Protein AF-A0A1H1YLF8-F1 (afdb_monomer_lite)

Radius of gyration: 41.78 Å; chains: 1; bounding box: 99×47×146 Å

Foldseek 3Di:
DDDDPVVVVVVVVVVCVPVVVVVVVVVVVVVVVVVVVVVVVVVVVVVVVVVVVVVVVVVVVVVVVVVVLLVLLLVLLVLQLLLLVLLVCCVVVVPDPPRPDDDPSSDSVVSLVVNCVSLVPDPFAQSVLLNLLSVLCSVCLVPLQDDLVPPPPPPVPDPCSVVVSVVVSVVLSVLSSVVNSVLSVVCSRPVPVSNVVSNVLSCCCVPPVNVSSPSVVSDDVVRVVCVVPVSPDPVPPPPPPPPPPPDDDDD

Sequence (251 aa):
MRDIDWSEMGSYDWLAQVWIPVALGIVTAILAGVAVWTSHRASVLARKIESMRDADEKRRYAEQRSERLLTMSREEARAMLRWARLTFEIRGWMHDPRAPALPVERDPRVARIDAMTTLDQSLVPGARSLLRLTELELEHRHERMPKSEEFPDKRLTSGLGGTWKSNMRNEAFRWREHRTMERIRTWGLDPERSTPLIDDELALALNTPNVFWDYRHAFPDQVLAEWVEDAPKASSRGITVGVVVNEGPDD

Secondary structure (DSSP, 8-state):
-PPP-HHHHHHHHHHHHHHHHHHHHHHHHHHHHHHHHHHHHHHHHHHHHHHHHHHHHHHHHHHHHHHHHHHHHHHHHHHHHHHHHHHHHHHHHHT-TTPPPPPGGG-HHHHHHHHHHHHHT--STTHHHHHHHHHHHHHSTTTTPPPTTTS----TTSTTHHHHHHHHHHHHHHHHHHHHHHHHHHHHH-HHHHHHHHHHHHHHHHH-HHHHT-GGGGS-HHHHHHHHHSTTTTTSS--------------

Organism: NCBI:txid412690

Structure (mmCIF, N/CA/C/O backbone):
data_AF-A0A1H1YLF8-F1
#
_entry.id   AF-A0A1H1YLF8-F1
#
loop_
_atom_site.group_PDB
_atom_site.id
_atom_site.type_symbol
_atom_site.label_atom_id
_atom_site.label_alt_id
_atom_site.label_comp_id
_atom_site.label_asym_id
_atom_site.label_entity_id
_atom_site.label_seq_id
_atom_site.pdbx_PDB_ins_code
_atom_site.Cartn_x
_atom_site.Cartn_y
_atom_site.Cartn_z
_atom_site.occupancy
_atom_site.B_iso_or_equiv
_atom_site.auth_seq_id
_atom_site.auth_comp_id
_atom_site.auth_asym_id
_atom_site.auth_atom_id
_atom_site.pdbx_PDB_model_num
ATOM 1 N N . MET A 1 1 ? 75.163 -11.585 -79.157 1.00 43.50 1 MET A N 1
ATOM 2 C CA . MET A 1 1 ? 73.913 -10.854 -79.439 1.00 43.50 1 MET A CA 1
ATOM 3 C C . MET A 1 1 ? 72.782 -11.847 -79.283 1.00 43.50 1 MET A C 1
ATOM 5 O O . MET A 1 1 ? 72.803 -12.856 -79.970 1.00 43.50 1 MET A O 1
ATOM 9 N N . ARG A 1 2 ? 71.915 -11.654 -78.284 1.00 50.81 2 ARG A N 1
ATOM 10 C CA . ARG A 1 2 ? 70.665 -12.408 -78.148 1.00 50.81 2 ARG A CA 1
ATOM 11 C C . ARG A 1 2 ? 69.586 -11.519 -78.742 1.00 50.81 2 ARG A C 1
ATOM 13 O O . ARG A 1 2 ? 69.405 -10.411 -78.241 1.00 50.81 2 ARG A O 1
ATOM 20 N N . ASP A 1 3 ? 68.956 -11.983 -79.810 1.00 51.78 3 ASP A N 1
ATOM 21 C CA . ASP A 1 3 ? 67.794 -11.323 -80.385 1.00 51.78 3 ASP A CA 1
ATOM 22 C C . ASP A 1 3 ? 66.666 -11.396 -79.358 1.00 51.78 3 ASP A C 1
ATOM 24 O O . ASP A 1 3 ? 66.266 -12.473 -78.917 1.00 51.78 3 ASP A O 1
ATOM 28 N N . ILE A 1 4 ? 66.249 -10.226 -78.886 1.00 59.81 4 ILE A N 1
ATOM 29 C CA . ILE A 1 4 ? 65.079 -10.081 -78.029 1.00 59.81 4 ILE A CA 1
ATOM 30 C C . ILE A 1 4 ? 63.881 -10.260 -78.952 1.00 59.81 4 ILE A C 1
ATOM 32 O O . ILE A 1 4 ? 63.713 -9.496 -79.904 1.00 59.81 4 ILE A O 1
ATOM 36 N N . ASP A 1 5 ? 63.093 -11.299 -78.700 1.00 58.97 5 ASP A N 1
ATOM 37 C CA . ASP A 1 5 ? 61.903 -11.609 -79.477 1.00 58.97 5 ASP A CA 1
ATOM 38 C C . ASP A 1 5 ? 60.790 -10.612 -79.119 1.00 58.97 5 ASP A C 1
ATOM 40 O O . ASP A 1 5 ? 60.033 -10.770 -78.160 1.00 58.97 5 ASP A O 1
ATOM 44 N N . TRP A 1 6 ? 60.733 -9.510 -79.868 1.00 59.28 6 TRP A N 1
ATOM 45 C CA . TRP A 1 6 ? 59.756 -8.431 -79.688 1.00 59.28 6 TRP A CA 1
ATOM 46 C C . TRP A 1 6 ? 58.304 -8.886 -79.916 1.00 59.28 6 TRP A C 1
ATOM 48 O O . TRP A 1 6 ? 57.374 -8.158 -79.562 1.00 59.28 6 TRP A O 1
ATOM 58 N N . SER A 1 7 ? 58.094 -10.089 -80.467 1.00 58.31 7 SER A N 1
ATOM 59 C CA . SER A 1 7 ? 56.766 -10.684 -80.633 1.00 58.31 7 SER A CA 1
ATOM 60 C C . SER A 1 7 ? 56.158 -11.162 -79.305 1.00 58.31 7 SER A C 1
ATOM 62 O O . SER A 1 7 ? 54.938 -11.093 -79.136 1.00 58.31 7 SER A O 1
ATOM 64 N N . GLU A 1 8 ? 56.981 -11.523 -78.312 1.00 54.53 8 GLU A N 1
ATOM 65 C CA . GLU A 1 8 ? 56.497 -11.869 -76.971 1.00 54.53 8 GLU A CA 1
ATOM 66 C C . GLU A 1 8 ? 56.084 -10.617 -76.178 1.00 54.53 8 GLU A C 1
ATOM 68 O O . GLU A 1 8 ? 55.063 -10.645 -75.488 1.00 54.53 8 GLU A O 1
ATOM 73 N N . MET A 1 9 ? 56.779 -9.481 -76.339 1.00 55.28 9 MET A N 1
ATOM 74 C CA . MET A 1 9 ? 56.476 -8.240 -75.601 1.00 55.28 9 MET A CA 1
ATOM 75 C C . MET A 1 9 ? 55.085 -7.664 -75.909 1.00 55.28 9 MET A C 1
ATOM 77 O O . MET A 1 9 ? 54.398 -7.222 -74.990 1.00 55.28 9 MET A O 1
ATOM 81 N N . GLY A 1 10 ? 54.617 -7.731 -77.160 1.00 57.03 10 GLY A N 1
ATOM 82 C CA . GLY A 1 10 ? 53.274 -7.253 -77.524 1.00 57.03 10 GLY A CA 1
ATOM 83 C C . GLY A 1 10 ? 52.135 -8.124 -76.975 1.00 57.03 10 GLY A C 1
ATOM 84 O O . GLY A 1 10 ? 51.034 -7.631 -76.730 1.00 57.03 10 GLY A O 1
ATOM 85 N N . SER A 1 11 ? 52.398 -9.415 -76.736 1.00 60.06 11 SER A N 1
ATOM 86 C CA . SER A 1 11 ? 51.406 -10.368 -76.219 1.00 60.06 11 SER A CA 1
ATOM 87 C C . SER A 1 11 ? 51.189 -10.269 -74.700 1.00 60.06 11 SER A C 1
ATOM 89 O O . SER A 1 11 ? 50.109 -10.596 -74.212 1.00 60.06 11 SER A O 1
ATOM 91 N N . TYR A 1 12 ? 52.174 -9.768 -73.949 1.00 59.84 12 TYR A N 1
ATOM 92 C CA . TYR A 1 12 ? 52.022 -9.490 -72.517 1.00 59.84 12 TYR A CA 1
ATOM 93 C C . TYR A 1 12 ? 51.393 -8.121 -72.249 1.00 59.84 12 TYR A C 1
ATOM 95 O O . TYR A 1 12 ? 50.648 -7.978 -71.279 1.00 59.84 12 TYR A O 1
ATOM 103 N N . ASP A 1 13 ? 51.641 -7.136 -73.115 1.00 68.81 13 ASP A N 1
ATOM 104 C CA . ASP A 1 13 ? 51.182 -5.761 -72.903 1.00 68.81 13 ASP A CA 1
ATOM 105 C C . ASP A 1 13 ? 49.653 -5.637 -73.037 1.00 68.81 13 ASP A C 1
ATOM 107 O O . ASP A 1 13 ? 48.998 -5.067 -72.166 1.00 68.81 13 ASP A O 1
ATOM 111 N N . TRP A 1 14 ? 49.035 -6.288 -74.036 1.00 74.88 14 TRP A N 1
ATOM 112 C CA . TRP A 1 14 ? 47.564 -6.301 -74.158 1.00 74.88 14 TRP A CA 1
ATOM 113 C C . TRP A 1 14 ? 46.895 -7.054 -73.000 1.00 74.88 14 TRP A C 1
ATOM 115 O O . TRP A 1 14 ? 45.829 -6.664 -72.519 1.00 74.88 14 TRP A O 1
ATOM 125 N N . LEU A 1 15 ? 47.531 -8.133 -72.538 1.00 71.62 15 LEU A N 1
ATOM 126 C CA . LEU A 1 15 ? 47.008 -8.978 -71.474 1.00 71.62 15 LEU A CA 1
ATOM 127 C C . LEU A 1 15 ? 47.061 -8.210 -70.145 1.00 71.62 15 LEU A C 1
ATOM 129 O O . LEU A 1 15 ? 46.064 -8.159 -69.432 1.00 71.62 15 LEU A O 1
ATOM 133 N N . ALA A 1 16 ? 48.153 -7.500 -69.860 1.00 74.94 16 ALA A N 1
ATOM 134 C CA . ALA A 1 16 ? 48.235 -6.586 -68.724 1.00 74.94 16 ALA A CA 1
ATOM 135 C C . ALA A 1 16 ? 47.234 -5.418 -68.841 1.00 74.94 16 ALA A C 1
ATOM 137 O O . ALA A 1 16 ? 46.525 -5.117 -67.880 1.00 74.94 16 ALA A O 1
ATOM 138 N N . GLN A 1 17 ? 47.110 -4.802 -70.021 1.00 77.25 17 GLN A N 1
ATOM 139 C CA . GLN A 1 17 ? 46.243 -3.643 -70.249 1.00 77.25 17 GLN A CA 1
ATOM 140 C C . GLN A 1 17 ? 44.748 -3.957 -70.078 1.00 77.25 17 GLN 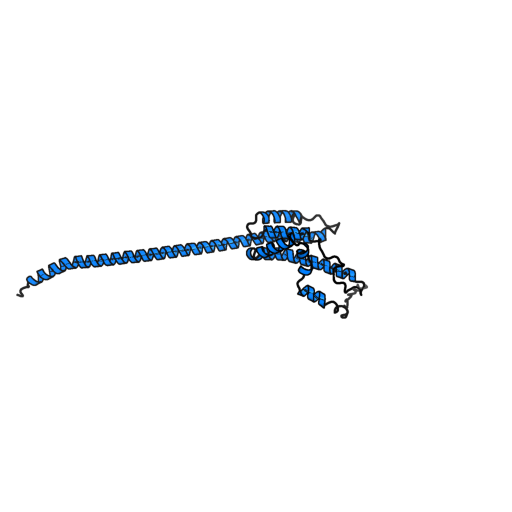A C 1
ATOM 142 O O . GLN A 1 17 ? 43.991 -3.092 -69.643 1.00 77.25 17 GLN A O 1
ATOM 147 N N . VAL A 1 18 ? 44.318 -5.188 -70.371 1.00 81.00 18 VAL A N 1
ATOM 148 C CA . VAL A 1 18 ? 42.921 -5.624 -70.202 1.00 81.00 18 VAL A CA 1
ATOM 149 C C . VAL A 1 18 ? 42.674 -6.237 -68.822 1.00 81.00 18 VAL A C 1
ATOM 151 O O . VAL A 1 18 ? 41.663 -5.933 -68.188 1.00 81.00 18 VAL A O 1
ATOM 154 N N . TRP A 1 19 ? 43.585 -7.074 -68.317 1.00 82.62 19 TRP A N 1
ATOM 155 C CA . TRP A 1 19 ? 43.358 -7.785 -67.056 1.00 82.62 19 TRP A CA 1
ATOM 156 C C . TRP A 1 19 ? 43.564 -6.917 -65.818 1.00 82.62 19 TRP A C 1
ATOM 158 O O . TRP A 1 19 ? 42.853 -7.127 -64.836 1.00 82.62 19 TRP A O 1
ATOM 168 N N . ILE A 1 20 ? 44.469 -5.930 -65.841 1.00 83.12 20 ILE A N 1
ATOM 169 C CA . ILE A 1 20 ? 44.689 -5.046 -64.683 1.00 83.12 20 ILE A CA 1
ATOM 170 C C . ILE A 1 20 ? 43.414 -4.250 -64.341 1.00 83.12 20 ILE A C 1
ATOM 172 O O . ILE A 1 20 ? 42.991 -4.316 -63.185 1.00 83.12 20 ILE A O 1
ATOM 176 N N . PRO A 1 21 ? 42.728 -3.566 -65.285 1.00 87.06 21 PRO A N 1
ATOM 177 C CA . PRO A 1 21 ? 41.469 -2.875 -64.992 1.00 87.06 21 PRO A CA 1
ATOM 178 C C . PRO A 1 21 ? 40.348 -3.813 -64.537 1.00 87.06 21 PRO A C 1
ATOM 180 O O . PRO A 1 21 ? 39.578 -3.460 -63.645 1.00 87.06 21 PRO A O 1
ATOM 183 N N . VAL A 1 22 ? 40.263 -5.016 -65.116 1.00 85.94 22 VAL A N 1
ATOM 184 C CA . VAL A 1 22 ? 39.255 -6.019 -64.737 1.00 85.94 22 VAL A CA 1
ATOM 185 C C . VAL A 1 22 ? 39.494 -6.516 -63.312 1.00 85.94 22 VAL A C 1
ATOM 187 O O . VAL A 1 22 ? 38.566 -6.529 -62.504 1.00 85.94 22 VAL A O 1
ATOM 190 N N . ALA A 1 23 ? 40.736 -6.868 -62.972 1.00 85.75 23 ALA A N 1
ATOM 191 C CA . ALA A 1 23 ? 41.110 -7.282 -61.624 1.00 85.75 23 ALA A CA 1
ATOM 192 C C . ALA A 1 23 ? 40.860 -6.159 -60.608 1.00 85.75 23 ALA A C 1
ATOM 194 O O . ALA A 1 23 ? 40.291 -6.411 -59.545 1.00 85.75 23 ALA A O 1
ATOM 195 N N . LEU A 1 24 ? 41.204 -4.914 -60.958 1.00 89.56 24 LEU A N 1
ATOM 196 C CA . LEU A 1 24 ? 40.924 -3.744 -60.128 1.00 89.56 24 LEU A CA 1
ATOM 197 C C . LEU A 1 24 ? 39.413 -3.586 -59.889 1.00 89.56 24 LEU A C 1
ATOM 199 O O . LEU A 1 24 ? 38.988 -3.443 -58.746 1.00 89.56 24 LEU A O 1
ATOM 203 N N . GLY A 1 25 ? 38.599 -3.698 -60.945 1.00 89.44 25 GLY A N 1
ATOM 204 C CA . GLY A 1 25 ? 37.140 -3.612 -60.865 1.00 89.44 25 GLY A CA 1
ATOM 205 C C . GLY A 1 25 ? 36.518 -4.695 -59.980 1.00 89.44 25 GLY A C 1
ATOM 206 O O . GLY A 1 25 ? 35.639 -4.396 -59.170 1.00 89.44 25 GLY A O 1
ATOM 207 N N . ILE A 1 26 ? 37.010 -5.936 -60.066 1.00 90.62 26 ILE A N 1
ATOM 208 C CA . ILE A 1 26 ? 36.565 -7.043 -59.205 1.00 90.62 26 ILE A CA 1
ATOM 209 C C . ILE A 1 26 ? 36.917 -6.762 -57.740 1.00 90.62 26 ILE A C 1
ATOM 211 O O . ILE A 1 26 ? 36.058 -6.897 -56.869 1.00 90.62 26 ILE A O 1
ATOM 215 N N . VAL A 1 27 ? 38.150 -6.330 -57.454 1.00 91.75 27 VAL A N 1
ATOM 216 C CA . VAL A 1 27 ? 38.576 -6.000 -56.083 1.00 91.75 27 VAL A CA 1
ATOM 217 C C . VAL A 1 27 ? 37.730 -4.864 -55.507 1.00 91.75 27 VAL A C 1
ATOM 219 O O . VAL A 1 27 ? 37.264 -4.964 -54.371 1.00 91.75 27 VAL A O 1
ATOM 222 N N . THR A 1 28 ? 37.461 -3.812 -56.285 1.00 91.62 28 THR A N 1
ATOM 223 C CA . THR A 1 28 ? 36.586 -2.712 -55.858 1.00 91.62 28 THR A CA 1
ATOM 224 C C . THR A 1 28 ? 35.157 -3.190 -55.590 1.00 91.62 28 THR A C 1
ATOM 226 O O . THR A 1 28 ? 34.577 -2.810 -54.573 1.00 91.62 28 THR A O 1
ATOM 229 N N . ALA A 1 29 ? 34.598 -4.058 -56.439 1.00 88.62 29 ALA A N 1
ATOM 230 C CA . ALA A 1 29 ? 33.259 -4.614 -56.241 1.00 88.62 29 ALA A CA 1
ATOM 231 C C . ALA A 1 29 ? 33.169 -5.476 -54.970 1.00 88.62 29 ALA A C 1
ATOM 233 O O . ALA A 1 29 ? 32.206 -5.358 -54.211 1.00 88.62 29 ALA A O 1
ATOM 234 N N . ILE A 1 30 ? 34.192 -6.293 -54.694 1.00 91.50 30 ILE A N 1
ATOM 235 C CA . ILE A 1 30 ? 34.273 -7.093 -53.465 1.00 91.50 30 ILE A CA 1
ATOM 236 C C . ILE A 1 30 ? 34.351 -6.179 -52.238 1.00 91.50 30 ILE A C 1
ATOM 238 O O . ILE A 1 30 ? 33.589 -6.370 -51.291 1.00 91.50 30 ILE A O 1
ATOM 242 N N . LEU A 1 31 ? 35.219 -5.162 -52.254 1.00 89.50 31 LEU A N 1
ATOM 243 C CA . LEU A 1 31 ? 35.344 -4.206 -51.148 1.00 89.50 31 LEU A CA 1
ATOM 244 C C . LEU A 1 31 ? 34.035 -3.446 -50.896 1.00 89.50 31 LEU A C 1
ATOM 246 O O . LEU A 1 31 ? 33.626 -3.307 -49.743 1.00 89.50 31 LEU A O 1
ATOM 250 N N . ALA A 1 32 ? 33.345 -3.017 -51.956 1.00 88.62 32 ALA A N 1
ATOM 251 C CA . ALA A 1 32 ? 32.032 -2.390 -51.847 1.00 88.62 32 ALA A CA 1
ATOM 252 C C . ALA A 1 32 ? 30.995 -3.348 -51.233 1.00 88.62 32 ALA A C 1
ATOM 254 O O . ALA A 1 32 ? 30.261 -2.963 -50.323 1.00 88.62 32 ALA A O 1
ATOM 255 N N . GLY A 1 33 ? 30.975 -4.614 -51.665 1.00 87.38 33 GLY A N 1
ATOM 256 C CA . GLY A 1 33 ? 30.091 -5.641 -51.111 1.00 87.38 33 GLY A CA 1
ATOM 257 C C . GLY A 1 33 ? 30.342 -5.910 -49.624 1.00 87.38 33 GLY A C 1
ATOM 258 O O . GLY A 1 33 ? 29.397 -5.945 -48.832 1.00 87.38 33 GLY A O 1
ATOM 259 N N . VAL A 1 34 ? 31.611 -6.029 -49.219 1.00 90.38 34 VAL A N 1
ATOM 260 C CA . VAL A 1 34 ? 31.996 -6.197 -47.808 1.00 90.38 34 VAL A CA 1
ATOM 261 C C . VAL A 1 34 ? 31.587 -4.975 -46.985 1.00 90.38 34 VAL A C 1
ATOM 263 O O . VAL A 1 34 ? 31.035 -5.147 -45.900 1.00 90.38 34 VAL A O 1
ATOM 266 N N . ALA A 1 35 ? 31.782 -3.756 -47.498 1.00 88.19 35 ALA A N 1
ATOM 267 C CA . ALA A 1 35 ? 31.387 -2.524 -46.814 1.00 88.19 35 ALA A CA 1
ATOM 268 C C . ALA A 1 35 ? 29.866 -2.429 -46.589 1.00 88.19 35 ALA A C 1
ATOM 270 O O . ALA A 1 35 ? 29.417 -2.049 -45.506 1.00 88.19 35 ALA A O 1
ATOM 271 N N . VAL A 1 36 ? 29.055 -2.820 -47.577 1.00 87.69 36 VAL A N 1
ATOM 272 C CA . VAL A 1 36 ? 27.589 -2.868 -47.429 1.00 87.69 36 VAL A CA 1
ATOM 273 C C . VAL A 1 36 ? 27.181 -3.921 -46.397 1.00 87.69 36 VAL A C 1
ATOM 275 O O . VAL A 1 36 ? 26.323 -3.664 -45.550 1.00 87.69 36 VAL A O 1
ATOM 278 N N . TRP A 1 37 ? 27.815 -5.096 -46.418 1.00 89.06 37 TRP A N 1
ATOM 279 C CA . TRP A 1 37 ? 27.504 -6.168 -45.474 1.00 89.06 37 TRP A CA 1
ATOM 280 C C . TRP A 1 37 ? 27.865 -5.806 -44.027 1.00 89.06 37 TRP A C 1
ATOM 282 O O . TRP A 1 37 ? 27.060 -6.028 -43.115 1.00 89.06 37 TRP A O 1
ATOM 292 N N . THR A 1 38 ? 29.036 -5.203 -43.803 1.00 89.56 38 THR A N 1
ATOM 293 C CA . THR A 1 38 ? 29.454 -4.738 -42.472 1.00 89.56 38 THR A CA 1
ATOM 294 C C . THR A 1 38 ? 28.575 -3.592 -41.980 1.00 89.56 38 THR A C 1
ATOM 296 O O . THR A 1 38 ? 28.161 -3.616 -40.821 1.00 89.56 38 THR A O 1
ATOM 299 N N . SER A 1 39 ? 28.198 -2.654 -42.857 1.00 83.38 39 SER A N 1
ATOM 300 C CA . SER A 1 39 ? 27.239 -1.587 -42.544 1.00 83.38 39 SER A CA 1
ATOM 301 C C . SER A 1 39 ? 25.883 -2.155 -42.113 1.00 83.38 39 SER A C 1
ATOM 303 O O . SER A 1 39 ? 25.363 -1.793 -41.056 1.00 83.38 39 SER A O 1
ATOM 305 N N . HIS A 1 40 ? 25.350 -3.137 -42.849 1.00 86.06 40 HIS A N 1
ATOM 306 C CA . HIS A 1 40 ? 24.076 -3.755 -42.496 1.00 86.06 40 HIS A CA 1
ATOM 307 C C . HIS A 1 40 ? 24.144 -4.487 -41.145 1.00 86.06 40 HIS A C 1
ATOM 309 O O . HIS A 1 40 ? 23.242 -4.333 -40.312 1.00 86.06 40 HIS A O 1
ATOM 315 N N . ARG A 1 41 ? 25.218 -5.248 -40.888 1.00 87.00 41 ARG A N 1
ATOM 316 C CA . ARG A 1 41 ? 25.445 -5.910 -39.592 1.00 87.00 41 ARG A CA 1
ATOM 317 C C . ARG A 1 41 ? 25.558 -4.898 -38.452 1.00 87.00 41 ARG A C 1
ATOM 319 O O . ARG A 1 41 ? 24.963 -5.126 -37.399 1.00 87.00 41 ARG A O 1
ATOM 326 N N . ALA A 1 42 ? 26.239 -3.774 -38.673 1.00 83.81 42 ALA A N 1
ATOM 327 C CA . ALA A 1 42 ? 26.335 -2.691 -37.701 1.00 83.81 42 ALA A CA 1
ATOM 328 C C . ALA A 1 42 ? 24.960 -2.067 -37.403 1.00 83.81 42 ALA A C 1
ATOM 330 O O . ALA A 1 42 ? 24.625 -1.880 -36.237 1.00 83.81 42 ALA A O 1
ATOM 331 N N . SER A 1 43 ? 24.115 -1.834 -38.416 1.00 84.62 43 SER A N 1
ATOM 332 C CA . SER A 1 43 ? 22.752 -1.319 -38.207 1.00 84.62 43 SER A CA 1
ATOM 333 C C . SER A 1 43 ? 21.857 -2.286 -37.424 1.00 84.62 43 SER A C 1
ATOM 335 O O . SER A 1 43 ? 21.073 -1.854 -36.580 1.00 84.62 43 SER A O 1
ATOM 337 N N . VAL A 1 44 ? 21.966 -3.598 -37.669 1.00 87.94 44 VAL A N 1
ATOM 338 C CA . VAL A 1 44 ? 21.201 -4.614 -36.918 1.00 87.94 44 VAL A CA 1
ATOM 339 C C . VAL A 1 44 ? 21.649 -4.663 -35.457 1.00 87.94 44 VAL A C 1
ATOM 341 O O . VAL A 1 44 ? 20.809 -4.731 -34.559 1.00 87.94 44 VAL A O 1
ATOM 344 N N . LEU A 1 45 ? 22.959 -4.589 -35.205 1.00 88.38 45 LEU A N 1
ATOM 345 C CA . LEU A 1 45 ? 23.498 -4.521 -33.847 1.00 88.38 45 LEU A CA 1
ATOM 346 C C . LEU A 1 45 ? 23.073 -3.234 -33.133 1.00 88.38 45 LEU A C 1
ATOM 348 O O . LEU A 1 45 ? 22.656 -3.308 -31.981 1.00 88.38 45 LEU A O 1
ATOM 352 N N . ALA A 1 46 ? 23.097 -2.091 -33.822 1.00 87.25 46 ALA A N 1
ATOM 353 C CA . ALA A 1 46 ? 22.654 -0.812 -33.274 1.00 87.25 46 ALA A CA 1
ATOM 354 C C . ALA A 1 46 ? 21.185 -0.864 -32.827 1.00 87.25 46 ALA A C 1
ATOM 356 O O . ALA A 1 46 ? 20.896 -0.565 -31.672 1.00 87.25 46 ALA A O 1
ATOM 357 N N . ARG A 1 47 ? 20.276 -1.362 -33.680 1.00 90.00 47 ARG A N 1
ATOM 358 C CA . ARG A 1 47 ? 18.854 -1.536 -33.319 1.00 90.00 47 ARG A CA 1
ATOM 359 C C . ARG A 1 47 ? 18.659 -2.494 -32.147 1.00 90.00 47 ARG A C 1
ATOM 361 O O . ARG A 1 47 ? 17.792 -2.278 -31.306 1.00 90.00 47 ARG A O 1
ATOM 368 N N . LYS A 1 48 ? 19.456 -3.565 -32.073 1.00 92.44 48 LYS A N 1
ATOM 369 C CA . LYS A 1 48 ? 19.380 -4.510 -30.952 1.00 92.44 48 LYS A CA 1
ATOM 370 C C . LYS A 1 48 ? 19.823 -3.850 -29.645 1.00 92.44 48 LYS A C 1
ATOM 372 O O . LYS A 1 48 ? 19.151 -4.026 -28.634 1.00 92.44 48 LYS A O 1
ATOM 377 N N . ILE A 1 49 ? 20.914 -3.085 -29.663 1.00 90.25 49 ILE A N 1
ATOM 378 C CA . ILE A 1 49 ? 21.396 -2.333 -28.495 1.00 90.25 49 ILE A CA 1
ATOM 379 C C . ILE A 1 49 ? 20.352 -1.308 -28.049 1.00 90.25 49 ILE A C 1
ATOM 381 O O . ILE A 1 49 ? 20.060 -1.233 -26.861 1.00 90.25 49 ILE A O 1
ATOM 385 N N . GLU A 1 50 ? 19.742 -0.588 -28.989 1.00 90.69 50 GLU A N 1
ATOM 386 C CA . GLU A 1 50 ? 18.659 0.359 -28.712 1.00 90.69 50 GLU A CA 1
ATOM 387 C C . GLU A 1 50 ? 17.458 -0.341 -28.059 1.00 90.69 50 GLU A C 1
ATOM 389 O O . GLU A 1 50 ? 17.025 0.058 -26.984 1.00 90.69 50 GLU A O 1
ATOM 394 N N . SER A 1 51 ? 17.019 -1.485 -28.599 1.00 92.62 51 SER A N 1
ATOM 395 C CA . SER A 1 51 ? 15.924 -2.259 -27.996 1.00 92.62 51 SER A CA 1
ATOM 396 C C . SER A 1 51 ? 16.240 -2.789 -26.589 1.00 92.62 51 SER A C 1
ATOM 398 O O . SER A 1 51 ? 15.349 -2.863 -25.743 1.00 92.62 51 SER A O 1
ATOM 400 N N . MET A 1 52 ? 17.500 -3.157 -26.321 1.00 90.56 52 MET A N 1
ATOM 401 C CA . MET A 1 52 ? 17.935 -3.598 -24.991 1.00 90.56 52 MET A CA 1
ATOM 402 C C . MET A 1 52 ? 17.981 -2.423 -24.016 1.00 90.56 52 MET A C 1
ATOM 404 O O . MET A 1 52 ? 17.531 -2.560 -22.883 1.00 90.56 52 MET A O 1
ATOM 408 N N . ARG A 1 53 ? 18.449 -1.256 -24.471 1.00 91.38 53 ARG A N 1
ATOM 409 C CA . ARG A 1 53 ? 18.451 -0.027 -23.680 1.00 91.38 53 ARG A CA 1
ATOM 410 C C . ARG A 1 53 ? 17.032 0.400 -23.307 1.00 91.38 53 ARG A C 1
ATOM 412 O O . ARG A 1 53 ? 16.786 0.659 -22.136 1.00 91.38 53 ARG A O 1
ATOM 419 N N . ASP A 1 54 ? 16.097 0.382 -24.252 1.00 94.62 54 ASP A N 1
ATOM 420 C CA . ASP A 1 54 ? 14.692 0.711 -23.987 1.00 94.62 54 ASP A CA 1
ATOM 421 C C . ASP A 1 54 ? 14.047 -0.264 -22.993 1.00 94.62 54 ASP A C 1
ATOM 423 O O . ASP A 1 54 ? 13.253 0.132 -22.137 1.00 94.62 54 ASP A O 1
ATOM 427 N N . ALA A 1 55 ? 14.364 -1.559 -23.099 1.00 93.25 55 ALA A N 1
ATOM 428 C CA . ALA A 1 55 ? 13.864 -2.571 -22.174 1.00 93.25 55 ALA A CA 1
ATOM 429 C C . ALA A 1 55 ? 14.423 -2.377 -20.755 1.00 93.25 55 ALA A C 1
ATOM 431 O O . ALA A 1 55 ? 13.669 -2.473 -19.785 1.00 93.25 55 ALA A O 1
ATOM 432 N N . ASP A 1 56 ? 15.713 -2.068 -20.632 1.00 93.94 56 ASP A N 1
ATOM 433 C CA . ASP A 1 56 ? 16.358 -1.795 -19.347 1.00 93.94 56 ASP A CA 1
ATOM 434 C C . ASP A 1 56 ? 15.870 -0.480 -18.728 1.00 93.94 56 ASP A C 1
ATOM 436 O O . ASP A 1 56 ? 15.607 -0.432 -17.526 1.00 93.94 56 ASP A O 1
ATOM 440 N N . GLU A 1 57 ? 15.677 0.572 -19.527 1.00 93.25 57 GLU A N 1
ATOM 441 C CA . GLU A 1 57 ? 15.084 1.829 -19.064 1.00 93.25 57 GLU A CA 1
ATOM 442 C C . GLU A 1 57 ? 13.666 1.583 -18.531 1.00 93.25 57 GLU A C 1
ATOM 444 O O . GLU A 1 57 ? 13.360 1.975 -17.405 1.00 93.25 57 GLU A O 1
ATOM 449 N N . LYS A 1 58 ? 12.824 0.830 -19.256 1.00 93.94 58 LYS A N 1
ATOM 450 C CA . LYS A 1 58 ? 11.481 0.445 -18.783 1.00 93.94 58 LYS A CA 1
ATOM 451 C C . LYS A 1 58 ? 11.510 -0.327 -17.463 1.00 93.94 58 LYS A C 1
ATOM 453 O O . LYS A 1 58 ? 10.662 -0.072 -16.609 1.00 93.94 58 LYS A O 1
ATOM 458 N N . ARG A 1 59 ? 12.466 -1.244 -17.279 1.00 92.25 59 ARG A N 1
ATOM 459 C CA . ARG A 1 59 ? 12.633 -1.991 -16.018 1.00 92.25 59 ARG A CA 1
ATOM 460 C C . ARG A 1 59 ? 12.993 -1.065 -14.864 1.00 92.25 59 ARG A C 1
ATOM 462 O O . ARG A 1 59 ? 12.304 -1.087 -13.852 1.00 92.25 59 ARG A O 1
ATOM 469 N N . ARG A 1 60 ? 13.975 -0.181 -15.055 1.00 92.06 60 ARG A N 1
ATOM 470 C CA . ARG A 1 60 ? 14.367 0.806 -14.036 1.00 92.06 60 ARG A CA 1
ATOM 471 C C . ARG A 1 60 ? 13.218 1.742 -13.674 1.00 92.06 60 ARG A C 1
ATOM 473 O O . ARG A 1 60 ? 13.017 2.038 -12.502 1.00 92.06 60 ARG A O 1
ATOM 480 N N . TYR A 1 61 ? 12.435 2.186 -14.659 1.00 92.62 61 TYR A N 1
ATOM 481 C CA . TYR A 1 61 ? 11.249 3.002 -14.397 1.00 92.62 61 TYR A CA 1
ATOM 482 C C . TYR A 1 61 ? 10.177 2.238 -13.609 1.00 92.62 61 TYR A C 1
ATOM 484 O O . TYR A 1 61 ? 9.554 2.815 -12.717 1.00 92.62 61 TYR A O 1
ATOM 492 N N . ALA A 1 62 ? 9.959 0.953 -13.906 1.00 90.94 62 ALA A N 1
ATOM 493 C CA . ALA A 1 62 ? 9.029 0.115 -13.153 1.00 90.94 62 ALA A CA 1
ATOM 494 C C . ALA A 1 62 ? 9.500 -0.100 -11.703 1.00 90.94 62 ALA A C 1
ATOM 496 O O . ALA A 1 62 ? 8.706 0.063 -10.777 1.00 90.94 62 ALA A O 1
ATOM 497 N N . GLU A 1 63 ? 10.790 -0.374 -11.504 1.00 92.44 63 GLU A N 1
ATOM 498 C CA . GLU A 1 63 ? 11.414 -0.515 -10.184 1.00 92.44 63 GLU A CA 1
ATOM 499 C C . GLU A 1 63 ? 11.276 0.777 -9.367 1.00 92.44 63 GLU A C 1
ATOM 501 O O . GLU A 1 63 ? 10.697 0.753 -8.282 1.00 92.44 63 GLU A O 1
ATOM 506 N N . GLN A 1 64 ? 11.664 1.930 -9.923 1.00 93.88 64 GLN A N 1
ATOM 507 C CA . GLN A 1 64 ? 11.524 3.233 -9.255 1.00 93.88 64 GLN A CA 1
ATOM 508 C C . GLN A 1 64 ? 10.071 3.558 -8.898 1.00 93.88 64 GLN A C 1
ATOM 510 O O . GLN A 1 64 ? 9.788 4.110 -7.831 1.00 93.88 64 GLN A O 1
ATOM 515 N N . ARG A 1 65 ? 9.124 3.218 -9.781 1.00 90.69 65 ARG A N 1
ATOM 516 C CA . ARG A 1 65 ? 7.697 3.391 -9.498 1.00 90.69 65 ARG A CA 1
ATOM 517 C C . ARG A 1 65 ? 7.259 2.509 -8.329 1.00 90.69 65 ARG A C 1
ATOM 519 O O . ARG A 1 65 ? 6.542 3.002 -7.462 1.00 90.69 65 ARG A O 1
ATOM 526 N N . SER A 1 66 ? 7.686 1.248 -8.294 1.00 88.81 66 SER A N 1
ATOM 527 C CA . SER A 1 66 ? 7.351 0.319 -7.209 1.00 88.81 66 SER A CA 1
ATOM 528 C C . SER A 1 66 ? 7.927 0.771 -5.864 1.00 88.81 66 SER A C 1
ATOM 530 O O . SER A 1 66 ? 7.204 0.820 -4.873 1.00 88.81 66 SER A O 1
ATOM 532 N N . GLU A 1 67 ? 9.182 1.229 -5.833 1.00 93.38 67 GLU A N 1
ATOM 533 C CA . GLU A 1 67 ? 9.816 1.755 -4.621 1.00 93.38 67 GLU A CA 1
ATOM 534 C C . GLU A 1 67 ? 9.105 3.009 -4.105 1.00 93.38 67 GLU A C 1
ATOM 536 O O . GLU A 1 67 ? 8.887 3.165 -2.898 1.00 93.38 67 GLU A O 1
ATOM 541 N N . ARG A 1 68 ? 8.688 3.894 -5.019 1.00 93.12 68 ARG A N 1
ATOM 542 C CA . ARG A 1 68 ? 7.916 5.088 -4.668 1.00 93.12 68 ARG A CA 1
ATOM 543 C C . ARG A 1 68 ? 6.566 4.719 -4.059 1.00 93.12 68 ARG A C 1
ATOM 545 O O . ARG A 1 68 ? 6.204 5.286 -3.032 1.00 93.12 68 ARG A O 1
ATOM 552 N N . LEU A 1 69 ? 5.855 3.757 -4.651 1.00 93.56 69 LEU A N 1
ATOM 553 C CA . LEU A 1 69 ? 4.582 3.267 -4.118 1.00 93.56 69 LEU A CA 1
ATOM 554 C C . LEU A 1 69 ? 4.751 2.628 -2.737 1.00 93.56 69 LEU A C 1
ATOM 556 O O . LEU A 1 69 ? 3.960 2.921 -1.848 1.00 93.56 69 LEU A O 1
ATOM 560 N N . LEU A 1 70 ? 5.803 1.833 -2.524 1.00 94.19 70 LEU A N 1
ATOM 561 C CA . LEU A 1 70 ? 6.101 1.230 -1.220 1.00 94.19 70 LEU A CA 1
ATOM 562 C C . LEU A 1 70 ? 6.475 2.266 -0.155 1.00 94.19 70 LEU A C 1
ATOM 564 O O . LEU A 1 70 ? 6.211 2.088 1.033 1.00 94.19 70 LEU A O 1
ATOM 568 N N . THR A 1 71 ? 7.123 3.356 -0.556 1.00 96.12 71 THR A N 1
ATOM 569 C CA . THR A 1 71 ? 7.434 4.448 0.372 1.00 96.12 71 THR A CA 1
ATOM 570 C C . THR A 1 71 ? 6.153 5.171 0.783 1.00 96.12 71 THR A C 1
ATOM 572 O O . THR A 1 71 ? 5.915 5.346 1.978 1.00 96.12 71 THR A O 1
ATOM 575 N N . MET A 1 72 ? 5.286 5.486 -0.187 1.00 95.75 72 MET A N 1
ATOM 576 C CA . MET A 1 72 ? 3.970 6.082 0.067 1.00 95.75 72 MET A CA 1
ATOM 577 C C . MET A 1 72 ? 3.094 5.179 0.945 1.00 95.75 72 MET A C 1
ATOM 579 O O . MET A 1 72 ? 2.566 5.642 1.954 1.00 95.75 72 MET A O 1
ATOM 583 N N . SER A 1 73 ? 3.010 3.877 0.644 1.00 96.81 73 SER A N 1
ATOM 584 C CA . SER A 1 73 ? 2.194 2.926 1.416 1.00 96.81 73 SER A CA 1
ATOM 585 C C . SER A 1 73 ? 2.636 2.843 2.875 1.00 96.81 73 SER A C 1
ATOM 587 O O . SER A 1 73 ? 1.804 2.769 3.775 1.00 96.81 73 SER A O 1
ATOM 589 N N . ARG A 1 74 ? 3.945 2.906 3.148 1.00 97.00 74 ARG A N 1
ATOM 590 C CA . ARG A 1 74 ? 4.478 2.915 4.519 1.00 97.00 74 ARG A CA 1
ATOM 591 C C . ARG A 1 74 ? 4.132 4.195 5.269 1.00 97.00 74 ARG A C 1
ATOM 593 O O . ARG A 1 74 ? 3.847 4.136 6.465 1.00 97.00 74 ARG A O 1
ATOM 600 N N . GLU A 1 75 ? 4.189 5.346 4.610 1.00 96.50 75 GLU A N 1
ATOM 601 C CA . GLU A 1 75 ? 3.829 6.633 5.215 1.00 96.50 75 GLU A CA 1
ATOM 602 C C . GLU A 1 75 ? 2.331 6.706 5.525 1.00 96.50 75 GLU A C 1
ATOM 604 O O . GLU A 1 75 ? 1.945 7.041 6.650 1.00 96.50 75 GLU A O 1
ATOM 609 N N . GLU A 1 76 ? 1.502 6.280 4.577 1.00 97.00 76 GLU A N 1
ATOM 610 C CA . GLU A 1 76 ? 0.050 6.173 4.716 1.00 97.00 76 GLU A CA 1
ATOM 611 C C . GLU A 1 76 ? -0.345 5.178 5.813 1.00 97.00 76 GLU A C 1
ATOM 613 O O . GLU A 1 76 ? -1.141 5.500 6.700 1.00 97.00 76 GLU A O 1
ATOM 618 N N . ALA A 1 77 ? 0.286 4.000 5.845 1.00 96.56 77 ALA A N 1
ATOM 619 C CA . ALA A 1 77 ? 0.063 3.007 6.891 1.00 96.56 77 ALA A CA 1
ATOM 620 C C . ALA A 1 77 ? 0.440 3.553 8.273 1.00 96.56 77 ALA A C 1
ATOM 622 O O . ALA A 1 77 ? -0.259 3.300 9.251 1.00 96.56 77 ALA A O 1
ATOM 623 N N . ARG A 1 78 ? 1.511 4.350 8.388 1.00 96.25 78 ARG A N 1
ATOM 624 C CA . ARG A 1 78 ? 1.867 5.006 9.657 1.00 96.25 78 ARG A CA 1
ATOM 625 C C . ARG A 1 78 ? 0.797 5.999 10.102 1.00 96.25 78 ARG A C 1
ATOM 627 O O . ARG A 1 78 ? 0.513 6.045 11.297 1.00 96.25 78 ARG A O 1
ATOM 634 N N . ALA A 1 79 ? 0.221 6.780 9.189 1.00 95.00 79 ALA A N 1
ATOM 635 C CA . ALA A 1 79 ? -0.881 7.687 9.516 1.00 95.00 79 ALA A CA 1
ATOM 636 C C . ALA A 1 79 ? -2.103 6.914 10.034 1.00 95.00 79 ALA A C 1
ATOM 638 O O . ALA A 1 79 ? -2.612 7.220 11.114 1.00 95.00 79 ALA A O 1
ATOM 639 N N . MET A 1 80 ? -2.481 5.837 9.342 1.00 95.94 80 MET A N 1
ATOM 640 C CA . MET A 1 80 ? -3.564 4.943 9.759 1.00 95.94 80 MET A CA 1
ATOM 641 C C . MET A 1 80 ? -3.306 4.278 11.114 1.00 95.94 80 MET A C 1
ATOM 643 O O . MET A 1 80 ? -4.173 4.296 11.985 1.00 95.94 80 MET A O 1
ATOM 647 N N . LEU A 1 81 ? -2.102 3.741 11.336 1.00 95.19 81 LEU A N 1
ATOM 648 C CA . LEU A 1 81 ? -1.724 3.118 12.608 1.00 95.19 81 LEU A CA 1
ATOM 649 C C . LEU A 1 81 ? -1.772 4.115 13.763 1.00 95.19 81 LEU A C 1
ATOM 651 O O . LEU A 1 81 ? -2.202 3.747 14.854 1.00 95.19 81 LEU A O 1
ATOM 655 N N . ARG A 1 82 ? -1.336 5.365 13.548 1.00 93.50 82 ARG A N 1
ATOM 656 C CA . ARG A 1 82 ? -1.437 6.418 14.570 1.00 93.50 82 ARG A CA 1
ATOM 657 C C . ARG A 1 82 ? -2.892 6.676 14.938 1.00 93.50 82 ARG A C 1
ATOM 659 O O . ARG A 1 82 ? -3.220 6.661 16.122 1.00 93.50 82 ARG A O 1
ATOM 666 N N . TRP A 1 83 ? -3.759 6.863 13.946 1.00 93.81 83 TRP A N 1
ATOM 667 C CA . TRP A 1 83 ? -5.179 7.100 14.184 1.00 93.81 83 TRP A CA 1
ATOM 668 C C . TRP A 1 83 ? -5.860 5.928 14.904 1.00 93.81 83 TRP A C 1
ATOM 670 O O . TRP A 1 83 ? -6.501 6.136 15.941 1.00 93.81 83 TRP A O 1
ATOM 680 N N . ALA A 1 84 ? -5.680 4.700 14.411 1.00 92.62 84 ALA A N 1
ATOM 681 C CA . ALA A 1 84 ? -6.262 3.505 15.015 1.00 92.62 84 ALA A CA 1
ATOM 682 C C . ALA A 1 84 ? -5.783 3.328 16.464 1.00 92.62 84 ALA A C 1
ATOM 684 O O . ALA A 1 84 ? -6.596 3.187 17.378 1.00 92.62 84 ALA A O 1
ATOM 685 N N . ARG A 1 85 ? -4.471 3.450 16.702 1.00 91.88 85 ARG A N 1
ATOM 686 C CA . ARG A 1 85 ? -3.874 3.339 18.038 1.00 91.88 85 ARG A CA 1
ATOM 687 C C . ARG A 1 85 ? -4.423 4.375 19.015 1.00 91.88 85 ARG A C 1
ATOM 689 O O . ARG A 1 85 ? -4.848 3.997 20.103 1.00 91.88 85 ARG A O 1
ATOM 696 N N . LEU A 1 86 ? -4.451 5.654 18.635 1.00 90.19 86 LEU A N 1
ATOM 697 C CA . LEU A 1 86 ? -4.991 6.714 19.495 1.00 90.19 86 LEU A CA 1
ATOM 698 C C . LEU A 1 86 ? -6.469 6.464 19.815 1.00 90.19 86 LEU A C 1
ATOM 700 O O . LEU A 1 86 ? -6.884 6.579 20.966 1.00 90.19 86 LEU A O 1
ATOM 704 N N . THR A 1 87 ? -7.253 6.033 18.825 1.00 88.62 87 THR A N 1
ATOM 705 C CA . THR A 1 87 ? -8.666 5.680 19.026 1.00 88.62 87 THR A CA 1
ATOM 706 C C . THR A 1 87 ? -8.833 4.512 20.008 1.00 88.62 87 THR A C 1
ATOM 708 O O . THR A 1 87 ? -9.758 4.512 20.826 1.00 88.62 87 THR A O 1
ATOM 711 N N . PHE A 1 88 ? -7.926 3.530 19.990 1.00 85.31 88 PHE A N 1
ATOM 712 C CA . PHE A 1 88 ? -7.948 2.419 20.941 1.00 85.31 88 PHE A CA 1
ATOM 713 C C . PHE A 1 88 ? -7.530 2.830 22.362 1.00 85.31 88 PHE A C 1
ATOM 715 O O . PHE A 1 88 ? -8.188 2.409 23.317 1.00 85.31 88 PHE A O 1
ATOM 722 N N . GLU A 1 89 ? -6.511 3.686 22.503 1.00 80.62 89 GLU A N 1
ATOM 723 C CA . GLU A 1 89 ? -5.937 4.121 23.788 1.00 80.62 89 GLU A CA 1
ATOM 724 C C . GLU A 1 89 ? -6.858 5.062 24.592 1.00 80.62 89 GLU A C 1
ATOM 726 O O . GLU A 1 89 ? -6.916 4.989 25.822 1.00 80.62 89 GLU A O 1
ATOM 731 N N . ILE A 1 90 ? -7.630 5.923 23.924 1.00 70.06 90 ILE A N 1
ATOM 732 C CA . ILE A 1 90 ? -8.374 7.017 24.579 1.00 70.06 90 ILE A CA 1
ATOM 733 C C . ILE A 1 90 ? -9.484 6.555 25.512 1.00 70.06 90 ILE A C 1
ATOM 735 O O . ILE A 1 90 ? -9.809 7.247 26.477 1.00 70.06 90 ILE A O 1
ATOM 739 N N . ARG A 1 91 ? -10.038 5.361 25.306 1.00 58.50 91 ARG A N 1
ATOM 740 C CA . ARG A 1 91 ? -11.049 4.841 26.232 1.00 58.50 91 ARG A CA 1
ATOM 741 C C . ARG A 1 91 ? -10.461 4.496 27.607 1.00 58.50 91 ARG A C 1
ATOM 743 O O . ARG A 1 91 ? -11.175 4.598 28.597 1.00 58.50 91 ARG A O 1
ATOM 750 N N . GLY A 1 92 ? -9.169 4.161 27.686 1.00 54.69 92 GLY A N 1
ATOM 751 C CA . GLY A 1 92 ? -8.472 4.014 28.969 1.00 54.69 92 GLY A CA 1
ATOM 752 C C . GLY A 1 92 ? -8.338 5.344 29.719 1.00 54.69 92 GLY A C 1
ATOM 753 O O . GLY A 1 92 ? -8.397 5.360 30.943 1.00 54.69 92 GLY A O 1
ATOM 754 N N . TRP A 1 93 ? -8.232 6.456 28.983 1.00 52.16 93 TRP A N 1
ATOM 755 C CA . TRP A 1 93 ? -8.091 7.812 29.526 1.00 52.16 93 TRP A CA 1
ATOM 756 C C . TRP A 1 93 ? -9.427 8.474 29.896 1.00 52.16 93 TRP A C 1
ATOM 758 O O . TRP A 1 93 ? -9.496 9.164 30.905 1.00 52.16 93 TRP A O 1
ATOM 768 N N . MET A 1 94 ? -10.509 8.248 29.137 1.00 49.88 94 MET A N 1
ATOM 769 C CA . MET A 1 94 ? -11.821 8.872 29.408 1.00 49.88 94 MET A CA 1
ATOM 770 C C . MET A 1 94 ? -12.464 8.446 30.740 1.00 49.88 94 MET A C 1
ATOM 772 O O . MET A 1 94 ? -13.385 9.110 31.211 1.00 49.88 94 MET A O 1
ATOM 776 N N . HIS A 1 95 ? -12.016 7.344 31.343 1.00 53.53 95 HIS A N 1
ATOM 777 C CA . HIS A 1 95 ? -12.514 6.881 32.640 1.00 53.53 95 HIS A CA 1
ATOM 778 C C . HIS A 1 95 ? -11.748 7.461 33.839 1.00 53.53 95 HIS A C 1
ATOM 780 O O . HIS A 1 95 ? -12.141 7.194 34.975 1.00 53.53 95 HIS A O 1
ATOM 786 N N . ASP A 1 96 ? -10.714 8.277 33.609 1.00 56.12 96 ASP A N 1
ATOM 787 C CA . ASP A 1 96 ? -10.013 9.003 34.666 1.00 56.12 96 ASP A CA 1
ATOM 788 C C . ASP A 1 96 ? -10.423 10.491 34.666 1.00 56.12 96 ASP A C 1
ATOM 790 O O . ASP A 1 96 ? -9.956 11.270 33.831 1.00 56.12 96 ASP A O 1
ATOM 794 N N . PRO A 1 97 ? -11.284 10.932 35.603 1.00 58.53 97 PRO A N 1
ATOM 795 C CA . PRO A 1 97 ? -11.718 12.327 35.696 1.00 58.53 97 PRO A CA 1
ATOM 796 C C . PRO A 1 97 ? -10.595 13.301 36.093 1.00 58.53 97 PRO A C 1
ATOM 798 O O . PRO A 1 97 ? -10.826 14.509 36.119 1.00 58.53 97 PRO A O 1
ATOM 801 N N . ARG A 1 98 ? -9.393 12.808 36.426 1.00 65.44 98 ARG A N 1
ATOM 802 C CA . ARG A 1 98 ? -8.209 13.622 36.744 1.00 65.44 98 ARG A CA 1
ATOM 803 C C . ARG A 1 98 ? -7.201 13.685 35.598 1.00 65.44 98 ARG A C 1
ATOM 805 O O . ARG A 1 98 ? -6.165 14.333 35.752 1.00 65.44 98 ARG A O 1
ATOM 812 N N . ALA A 1 99 ? -7.478 13.031 34.472 1.00 61.50 99 ALA A N 1
ATOM 813 C CA . ALA A 1 99 ? -6.574 13.038 33.338 1.00 61.50 99 ALA A CA 1
ATOM 814 C C . ALA A 1 99 ? -6.452 14.460 32.747 1.00 61.50 99 ALA A C 1
ATOM 816 O O . ALA A 1 99 ? -7.470 15.092 32.450 1.00 61.50 99 ALA A O 1
ATOM 817 N N . PRO A 1 100 ? -5.228 14.992 32.562 1.00 63.84 100 PRO A N 1
ATOM 818 C CA . PRO A 1 100 ? -5.035 16.270 31.887 1.00 63.84 100 PRO A CA 1
ATOM 819 C C . PRO A 1 100 ? -5.532 16.192 30.437 1.00 63.84 100 PRO A C 1
ATOM 821 O O . PRO A 1 100 ? -5.530 15.119 29.828 1.00 63.84 100 PRO A O 1
ATOM 824 N N . ALA A 1 101 ? -5.933 17.335 29.870 1.00 65.62 101 ALA A N 1
ATOM 825 C CA . ALA A 1 101 ? -6.287 17.419 28.455 1.00 65.62 101 ALA A CA 1
ATOM 826 C C . ALA A 1 101 ? -5.147 16.844 27.598 1.00 65.62 101 ALA A C 1
ATOM 828 O O . ALA A 1 101 ? -3.979 17.196 27.786 1.00 65.62 101 ALA A O 1
ATOM 829 N N . LEU A 1 102 ? -5.483 15.927 26.686 1.00 65.31 102 LEU A N 1
ATOM 830 C CA . LEU A 1 102 ? -4.493 15.304 25.814 1.00 65.31 102 LEU A CA 1
ATOM 831 C C . LEU A 1 102 ? -3.825 16.383 24.940 1.00 65.31 102 LEU A C 1
ATOM 833 O O . LEU A 1 102 ? -4.524 17.263 24.432 1.00 65.31 102 LEU A O 1
ATOM 837 N N . PRO A 1 103 ? -2.494 16.327 24.734 1.00 70.75 103 PRO A N 1
ATOM 838 C CA . PRO A 1 103 ? -1.828 17.147 23.726 1.00 70.75 103 PRO A CA 1
ATOM 839 C C . PRO A 1 103 ? -2.514 16.980 22.366 1.00 70.75 103 PRO A C 1
ATOM 841 O O . PRO A 1 103 ? -2.966 15.881 22.051 1.00 70.75 103 PRO A O 1
ATOM 844 N N . VAL A 1 104 ? -2.545 18.030 21.538 1.00 66.06 104 VAL A N 1
ATOM 845 C CA . VAL A 1 104 ? -3.199 18.007 20.209 1.00 66.06 104 VAL A CA 1
ATOM 846 C C . VAL A 1 104 ? -2.675 16.861 19.329 1.00 66.06 104 VAL A C 1
ATOM 848 O O . VAL A 1 104 ? -3.439 16.219 18.622 1.00 66.06 104 VAL A O 1
ATOM 851 N N . GLU A 1 105 ? -1.389 16.525 19.446 1.00 70.50 105 GLU A N 1
ATOM 852 C CA . GLU A 1 105 ? -0.738 15.397 18.754 1.00 70.50 105 GLU A CA 1
ATOM 853 C C . GLU A 1 105 ? -1.277 14.012 19.163 1.00 70.50 105 GLU A C 1
ATOM 855 O O . GLU A 1 105 ? -1.039 13.016 18.481 1.00 70.50 105 GLU A O 1
ATOM 860 N N . ARG A 1 106 ? -1.998 13.935 20.286 1.00 76.38 106 ARG A N 1
ATOM 861 C CA . ARG A 1 106 ? -2.689 12.738 20.781 1.00 76.38 106 ARG A CA 1
ATOM 862 C C . ARG A 1 106 ? -4.207 12.821 20.604 1.00 76.38 106 ARG A C 1
ATOM 864 O O . ARG A 1 106 ? -4.914 11.948 21.106 1.00 76.38 106 ARG A O 1
ATOM 871 N N . ASP A 1 107 ? -4.718 13.836 19.904 1.00 83.00 107 ASP A N 1
ATOM 872 C CA . ASP A 1 107 ? -6.138 13.928 19.570 1.00 83.00 107 ASP A CA 1
ATOM 873 C C . ASP A 1 107 ? -6.464 12.949 18.420 1.00 83.00 107 ASP A C 1
ATOM 875 O O . ASP A 1 107 ? -5.922 13.063 17.314 1.00 83.00 107 ASP A O 1
ATOM 879 N N . PRO A 1 108 ? -7.368 11.979 18.636 1.00 85.69 108 PRO A N 1
ATOM 880 C CA . PRO A 1 108 ? -7.704 10.970 17.639 1.00 85.69 108 PRO A CA 1
ATOM 881 C C . PRO A 1 108 ? -8.455 11.585 16.457 1.00 85.69 108 PRO A C 1
ATOM 883 O O . PRO A 1 108 ? -8.449 11.010 15.373 1.00 85.69 108 PRO A O 1
ATOM 886 N N . ARG A 1 109 ? -9.107 12.742 16.643 1.00 87.38 109 ARG A N 1
ATOM 887 C CA . ARG A 1 109 ? -9.818 13.462 15.583 1.00 87.38 109 ARG A CA 1
ATOM 888 C C . ARG A 1 109 ? -8.830 14.084 14.610 1.00 87.38 109 ARG A C 1
ATOM 890 O O . ARG A 1 109 ? -9.048 13.989 13.408 1.00 87.38 109 ARG A O 1
ATOM 897 N N . VAL A 1 110 ? -7.742 14.663 15.119 1.00 89.12 110 VAL A N 1
ATOM 898 C CA . VAL A 1 110 ? -6.658 15.196 14.282 1.00 89.12 110 VAL A CA 1
ATOM 899 C C . VAL A 1 110 ? -5.995 14.054 13.519 1.00 89.12 110 VAL A C 1
ATOM 901 O O . VAL A 1 110 ? -5.930 14.097 12.295 1.00 89.12 110 VAL A O 1
ATOM 904 N N . ALA A 1 111 ? -5.638 12.967 14.212 1.00 90.38 111 ALA A N 1
ATOM 905 C CA . ALA A 1 111 ? -5.053 11.794 13.566 1.00 90.38 111 ALA A CA 1
ATOM 906 C C . ALA A 1 111 ? -5.978 11.174 12.500 1.00 90.38 111 ALA A C 1
ATOM 908 O O . ALA A 1 111 ? -5.496 10.717 11.463 1.00 90.38 111 ALA A O 1
ATOM 909 N N . ARG A 1 112 ? -7.301 11.191 12.723 1.00 92.81 112 ARG A N 1
ATOM 910 C CA . ARG A 1 112 ? -8.293 10.783 11.720 1.00 92.81 112 ARG A CA 1
ATOM 911 C C . ARG A 1 112 ? -8.240 11.669 10.483 1.00 92.81 112 ARG A C 1
ATOM 913 O O . ARG A 1 112 ? -8.208 11.140 9.380 1.00 92.81 112 ARG A O 1
ATOM 920 N N . ILE A 1 113 ? -8.260 12.991 10.658 1.00 93.12 113 ILE A N 1
ATOM 921 C CA . ILE A 1 113 ? -8.233 13.950 9.544 1.00 93.12 113 ILE A CA 1
ATOM 922 C C . ILE A 1 113 ? -6.958 13.764 8.720 1.00 93.12 113 ILE A C 1
ATOM 924 O O . ILE A 1 113 ? -7.037 13.707 7.493 1.00 93.12 113 ILE A O 1
ATOM 928 N N . ASP A 1 114 ? -5.810 13.598 9.376 1.00 92.62 114 ASP A N 1
ATOM 929 C CA . ASP A 1 114 ? -4.536 13.340 8.703 1.00 92.62 114 ASP A CA 1
ATOM 930 C C . ASP A 1 114 ? -4.586 12.039 7.895 1.00 92.62 114 ASP A C 1
ATOM 932 O O . ASP A 1 114 ? -4.220 12.016 6.718 1.00 92.62 114 ASP A O 1
ATOM 936 N N . ALA A 1 115 ? -5.078 10.955 8.504 1.00 93.75 115 ALA A N 1
ATOM 937 C CA . ALA A 1 115 ? -5.212 9.663 7.840 1.00 93.75 115 ALA A CA 1
ATOM 938 C C . ALA A 1 115 ? -6.164 9.735 6.635 1.00 93.75 115 ALA A C 1
ATOM 940 O O . ALA A 1 115 ? -5.793 9.304 5.547 1.00 93.75 115 ALA A O 1
ATOM 941 N N . MET A 1 116 ? -7.345 10.340 6.794 1.00 94.62 116 MET A N 1
ATOM 942 C CA . MET A 1 116 ? -8.313 10.528 5.707 1.00 94.62 116 MET A CA 1
ATOM 943 C C . MET A 1 116 ? -7.719 11.348 4.564 1.00 94.62 116 MET A C 1
ATOM 945 O O . MET A 1 116 ? -7.750 10.914 3.419 1.00 94.62 116 MET A O 1
ATOM 949 N N . THR A 1 117 ? -7.118 12.498 4.876 1.00 93.75 117 THR A N 1
ATOM 950 C CA . THR A 1 117 ? -6.535 13.390 3.863 1.00 93.75 117 THR A CA 1
ATOM 951 C C . THR A 1 117 ? -5.439 12.682 3.072 1.00 93.75 117 THR A C 1
ATOM 953 O O . THR A 1 117 ? -5.382 12.808 1.850 1.00 93.75 117 THR A O 1
ATOM 956 N N . THR A 1 118 ? -4.598 11.901 3.758 1.00 93.69 118 THR A N 1
ATOM 957 C CA . THR A 1 118 ? -3.508 11.159 3.116 1.00 93.69 118 THR A CA 1
ATOM 958 C C . THR A 1 118 ? -4.049 10.020 2.241 1.00 93.69 118 THR A C 1
ATOM 960 O O . THR A 1 118 ? -3.633 9.884 1.093 1.00 93.69 118 THR A O 1
ATOM 963 N N . LEU A 1 119 ? -5.000 9.220 2.739 1.00 93.62 119 LEU A N 1
ATOM 964 C CA . LEU A 1 119 ? -5.503 8.041 2.021 1.00 93.62 119 LEU A CA 1
ATOM 965 C C . LEU A 1 119 ? -6.502 8.381 0.902 1.00 93.62 119 LEU A C 1
ATOM 967 O O . LEU A 1 119 ? -6.555 7.661 -0.095 1.00 93.62 119 LEU A O 1
ATOM 971 N N . ASP A 1 120 ? -7.255 9.477 1.003 1.00 90.75 120 ASP A N 1
ATOM 972 C CA . ASP A 1 120 ? -8.175 9.907 -0.062 1.00 90.75 120 ASP A CA 1
ATOM 973 C C . ASP A 1 120 ? -7.435 10.367 -1.325 1.00 90.75 120 ASP A C 1
ATOM 975 O O . ASP A 1 120 ? -7.924 10.170 -2.448 1.00 90.75 120 ASP A O 1
ATOM 979 N N . GLN A 1 121 ? -6.253 10.959 -1.128 1.00 91.50 121 GLN A N 1
ATOM 980 C CA . GLN A 1 121 ? -5.346 11.434 -2.176 1.00 91.50 121 GLN A CA 1
ATOM 981 C C . GLN A 1 121 ? -4.310 10.381 -2.596 1.00 91.50 121 GLN A C 1
ATOM 983 O O . GLN A 1 121 ? -3.511 10.630 -3.502 1.00 91.50 121 GLN A O 1
ATOM 988 N N . SER A 1 122 ? -4.319 9.214 -1.950 1.00 93.94 122 SER A N 1
ATOM 989 C CA . SER A 1 122 ? -3.354 8.152 -2.197 1.00 93.94 122 SER A CA 1
ATOM 990 C C . SER A 1 122 ? -3.472 7.576 -3.608 1.00 93.94 122 SER A C 1
ATOM 992 O O . SER A 1 122 ? -4.562 7.371 -4.149 1.00 93.94 122 SER A O 1
ATOM 994 N N . LEU A 1 123 ? -2.312 7.273 -4.192 1.00 94.00 123 LEU A N 1
ATOM 995 C CA . LEU A 1 123 ? -2.181 6.493 -5.425 1.00 94.00 123 LEU A CA 1
ATOM 996 C C . LEU A 1 123 ? -1.936 5.001 -5.146 1.00 94.00 123 LEU A C 1
ATOM 998 O O . LEU A 1 123 ? -1.798 4.215 -6.085 1.00 94.00 123 LEU A O 1
ATOM 1002 N N . VAL A 1 124 ? -1.830 4.616 -3.873 1.00 96.12 124 VAL A N 1
ATOM 1003 C CA . VAL A 1 124 ? -1.548 3.249 -3.446 1.00 96.12 124 VAL A CA 1
ATOM 1004 C C . VAL A 1 124 ? -2.820 2.403 -3.591 1.00 96.12 124 VAL A C 1
ATOM 1006 O O . VAL A 1 124 ? -3.895 2.812 -3.138 1.00 96.12 124 VAL A O 1
ATOM 1009 N N . PRO A 1 125 ? -2.731 1.210 -4.206 1.00 95.69 125 PRO A N 1
ATOM 1010 C CA . PRO A 1 125 ? -3.862 0.294 -4.306 1.00 95.69 125 PRO A CA 1
ATOM 1011 C C . PRO A 1 125 ? -4.494 0.003 -2.940 1.00 95.69 125 PRO A C 1
ATOM 1013 O O . PRO A 1 125 ? -3.795 -0.159 -1.940 1.00 95.69 125 PRO A O 1
ATOM 1016 N N . GLY A 1 126 ? -5.826 -0.039 -2.893 1.00 94.94 126 GLY A N 1
ATOM 1017 C CA . GLY A 1 126 ? -6.571 -0.421 -1.691 1.00 94.94 126 GLY A CA 1
ATOM 1018 C C . GLY A 1 126 ? -6.599 0.612 -0.562 1.00 94.94 126 GLY A C 1
ATOM 1019 O O . GLY A 1 126 ? -7.251 0.353 0.445 1.00 94.94 126 GLY A O 1
ATOM 1020 N N . ALA A 1 127 ? -5.973 1.789 -0.709 1.00 96.62 127 ALA A N 1
ATOM 1021 C CA . ALA A 1 127 ? -5.955 2.819 0.337 1.00 96.62 127 ALA A CA 1
ATOM 1022 C C . ALA A 1 127 ? -7.373 3.210 0.796 1.00 96.62 127 ALA A C 1
ATOM 1024 O O . ALA A 1 127 ? -7.688 3.178 1.983 1.00 96.62 127 ALA A O 1
ATOM 1025 N N . ARG A 1 128 ? -8.280 3.496 -0.145 1.00 96.06 128 ARG A N 1
ATOM 1026 C CA . ARG A 1 128 ? -9.674 3.854 0.177 1.00 96.06 128 ARG A CA 1
ATOM 1027 C C . ARG A 1 128 ? -10.431 2.726 0.868 1.00 96.06 128 ARG A C 1
ATOM 1029 O O . ARG A 1 128 ? -11.162 2.977 1.824 1.00 96.06 128 ARG A O 1
ATOM 1036 N N . SER A 1 129 ? -10.245 1.492 0.408 1.00 96.50 129 SER A N 1
ATOM 1037 C CA . SER A 1 129 ? -10.875 0.321 1.014 1.00 96.50 129 SER A CA 1
ATOM 1038 C C . SER A 1 129 ? -10.367 0.097 2.437 1.00 96.50 129 SER A C 1
ATOM 1040 O O . SER A 1 129 ? -11.166 -0.123 3.345 1.00 96.50 129 SER A O 1
ATOM 1042 N N . LEU A 1 130 ? -9.056 0.251 2.660 1.00 97.19 130 LEU A N 1
ATOM 1043 C CA . LEU A 1 130 ? -8.441 0.162 3.983 1.00 97.19 130 LEU A CA 1
ATOM 1044 C C . LEU A 1 130 ? -8.975 1.241 4.929 1.00 97.19 130 LEU A C 1
ATOM 1046 O O . LEU A 1 130 ? -9.317 0.935 6.076 1.00 97.19 130 LEU A O 1
ATOM 1050 N N . LEU A 1 131 ? -9.058 2.487 4.450 1.00 96.75 131 LEU A N 1
ATOM 1051 C CA . LEU A 1 131 ? -9.626 3.608 5.194 1.00 96.75 131 LEU A CA 1
ATOM 1052 C C . LEU A 1 131 ? -11.058 3.286 5.620 1.00 96.75 131 LEU A C 1
ATOM 1054 O O . LEU A 1 131 ? -11.374 3.326 6.809 1.00 96.75 131 LEU A O 1
ATOM 1058 N N . ARG A 1 132 ? -11.902 2.897 4.660 1.00 96.56 132 ARG A N 1
ATOM 1059 C CA . ARG A 1 132 ? -13.318 2.626 4.905 1.00 96.56 132 ARG A CA 1
ATOM 1060 C C . ARG A 1 132 ? -13.538 1.444 5.842 1.00 96.56 132 ARG A C 1
ATOM 1062 O O . ARG A 1 132 ? -14.391 1.509 6.722 1.00 96.56 132 ARG A O 1
ATOM 1069 N N . LEU A 1 133 ? -12.768 0.373 5.675 1.00 95.50 133 LEU A N 1
ATOM 1070 C CA . LEU A 1 133 ? -12.843 -0.799 6.540 1.00 95.50 133 LEU A CA 1
ATOM 1071 C C . LEU A 1 133 ? -12.428 -0.458 7.974 1.00 95.50 133 LEU A C 1
ATOM 1073 O O . LEU A 1 133 ? -13.083 -0.873 8.926 1.00 95.50 133 LEU A O 1
ATOM 1077 N N . THR A 1 134 ? -11.374 0.344 8.132 1.00 94.88 134 THR A N 1
ATOM 1078 C CA . THR A 1 134 ? -10.905 0.786 9.450 1.00 94.88 134 THR A CA 1
ATOM 1079 C C . THR A 1 134 ? -11.910 1.732 10.108 1.00 94.88 134 THR A C 1
ATOM 1081 O O . THR A 1 134 ? -12.156 1.602 11.302 1.00 94.88 134 THR A O 1
ATOM 1084 N N . GLU A 1 135 ? -12.550 2.634 9.354 1.00 94.44 135 GLU A N 1
ATOM 1085 C CA . GLU A 1 135 ? -13.669 3.443 9.861 1.00 94.44 135 GLU A CA 1
ATOM 1086 C C . GLU A 1 135 ? -14.771 2.563 10.453 1.00 94.44 135 GLU A C 1
ATOM 1088 O O . GLU A 1 135 ? -15.156 2.771 11.603 1.00 94.44 135 GLU A O 1
ATOM 1093 N N . LEU A 1 136 ? -15.218 1.547 9.707 1.00 92.25 136 LEU A N 1
ATOM 1094 C CA . LEU A 1 136 ? -16.249 0.618 10.171 1.00 92.25 136 LEU A CA 1
ATOM 1095 C C . LEU A 1 136 ? -15.814 -0.137 11.435 1.00 92.25 136 LEU A C 1
ATOM 1097 O O . LEU A 1 136 ? -16.617 -0.318 12.347 1.00 92.25 136 LEU A O 1
ATOM 1101 N N . GLU A 1 137 ? -14.553 -0.568 11.520 1.00 90.06 137 GLU A N 1
ATOM 1102 C CA . GLU A 1 137 ? -14.017 -1.257 12.705 1.00 90.06 137 GLU A CA 1
ATOM 1103 C C . GLU A 1 137 ? -13.921 -0.375 13.935 1.00 90.06 137 GLU A C 1
ATOM 1105 O O . GLU A 1 137 ? -14.195 -0.843 15.042 1.00 90.06 137 GLU A O 1
ATOM 1110 N N . LEU A 1 138 ? -13.567 0.893 13.761 1.00 89.06 138 LEU A N 1
ATOM 1111 C CA . LEU A 1 138 ? -13.505 1.840 14.863 1.00 89.06 138 LEU A CA 1
ATOM 1112 C C . LEU A 1 138 ? -14.907 2.271 15.313 1.00 89.06 138 LEU A C 1
ATOM 1114 O O . LEU A 1 138 ? -15.148 2.354 16.518 1.00 89.06 138 LEU A O 1
ATOM 1118 N N . GLU A 1 139 ? -15.833 2.488 14.375 1.00 88.25 139 GLU A N 1
ATOM 1119 C CA . GLU A 1 139 ? -17.228 2.859 14.646 1.00 88.25 139 GLU A CA 1
ATOM 1120 C C . GLU A 1 139 ? -17.984 1.726 15.352 1.00 88.25 139 GLU A C 1
ATOM 1122 O O . GLU A 1 139 ? -18.527 1.912 16.443 1.00 88.25 139 GLU A O 1
ATOM 1127 N N . HIS A 1 140 ? -17.936 0.515 14.794 1.00 85.06 140 HIS A N 1
ATOM 1128 C CA . HIS A 1 140 ? -18.660 -0.646 15.314 1.00 85.06 140 HIS A CA 1
ATOM 1129 C C . HIS A 1 140 ? -17.844 -1.478 16.309 1.00 85.06 140 HIS A C 1
ATOM 1131 O O . HIS A 1 140 ? -18.258 -2.580 16.672 1.00 85.06 140 HIS A O 1
ATOM 1137 N N . ARG A 1 141 ? -16.710 -0.964 16.810 1.00 78.50 141 ARG A N 1
ATOM 1138 C CA . ARG A 1 141 ? -15.794 -1.680 17.721 1.00 78.50 141 ARG A CA 1
ATOM 1139 C C . ARG A 1 141 ? -16.531 -2.408 18.840 1.00 78.50 141 ARG A C 1
ATOM 1141 O O . ARG A 1 141 ? -16.242 -3.570 19.119 1.00 78.50 141 ARG A O 1
ATOM 1148 N N . HIS A 1 142 ? -17.461 -1.710 19.495 1.00 75.50 142 HIS A N 1
ATOM 1149 C CA . HIS A 1 142 ? -18.222 -2.202 20.649 1.00 75.50 142 HIS A CA 1
ATOM 1150 C C . HIS A 1 142 ? -19.567 -2.820 20.286 1.00 75.50 142 HIS A C 1
ATOM 1152 O O . HIS A 1 142 ? -20.187 -3.478 21.127 1.00 75.50 142 HIS A O 1
ATOM 1158 N N . GLU A 1 143 ? -20.009 -2.599 19.057 1.00 71.75 143 GLU A N 1
ATOM 1159 C CA . GLU A 1 143 ? -21.241 -3.156 18.549 1.00 71.75 143 GLU A CA 1
ATOM 1160 C C . GLU A 1 143 ? -21.024 -4.615 18.164 1.00 71.75 143 GLU A C 1
ATOM 1162 O O . GLU A 1 143 ? -19.918 -5.050 17.820 1.00 71.75 143 GLU A O 1
ATOM 1167 N N . ARG A 1 144 ? -22.102 -5.398 18.271 1.00 68.25 144 ARG A N 1
ATOM 1168 C CA . ARG A 1 144 ? -22.111 -6.812 17.866 1.00 68.25 144 ARG A CA 1
ATOM 1169 C C . ARG A 1 144 ? -20.991 -7.618 18.530 1.00 68.25 144 ARG A C 1
ATOM 1171 O O . ARG A 1 144 ? -20.427 -8.539 17.946 1.00 68.25 144 ARG A O 1
ATOM 1178 N N . MET A 1 145 ? -20.633 -7.227 19.753 1.00 68.56 145 MET A N 1
ATOM 1179 C CA . MET A 1 145 ? -19.908 -8.100 20.658 1.00 68.56 145 MET A CA 1
ATOM 1180 C C . MET A 1 145 ? -20.881 -9.152 21.179 1.00 68.56 145 MET A C 1
ATOM 1182 O O . MET A 1 145 ? -22.027 -8.794 21.474 1.00 68.56 145 MET A O 1
ATOM 1186 N N . PRO A 1 146 ? -20.441 -10.411 21.317 1.00 62.78 146 PRO A N 1
ATOM 1187 C CA . PRO A 1 146 ? -21.277 -11.440 21.905 1.00 62.78 146 PRO A CA 1
ATOM 1188 C C . PRO A 1 146 ? -21.783 -10.985 23.264 1.00 62.78 146 PRO A C 1
ATOM 1190 O O . PRO A 1 146 ? -21.042 -10.411 24.080 1.00 62.78 146 PRO A O 1
ATOM 1193 N N . LYS A 1 147 ? -23.067 -11.234 23.507 1.00 65.12 147 LYS A N 1
ATOM 1194 C CA . LYS A 1 147 ? -23.613 -11.054 24.847 1.00 65.12 147 LYS A CA 1
ATOM 1195 C C . LYS A 1 147 ? -22.902 -12.026 25.779 1.00 65.12 147 LYS A C 1
ATOM 1197 O O . LYS A 1 147 ? -22.509 -13.119 25.386 1.00 65.12 147 LYS A O 1
ATOM 1202 N N . SER A 1 148 ? -22.775 -11.653 27.048 1.00 59.44 148 SER A N 1
ATOM 1203 C CA . SER A 1 148 ? -22.195 -12.522 28.079 1.00 59.44 148 SER A CA 1
ATOM 1204 C C . SER A 1 148 ? -22.870 -13.905 28.148 1.00 59.44 148 SER A C 1
ATOM 1206 O O . SER A 1 148 ? -22.264 -14.869 28.600 1.00 59.44 148 SER A O 1
ATOM 1208 N N . GLU A 1 149 ? -24.118 -14.006 27.697 1.00 60.88 149 GLU A N 1
ATOM 1209 C CA . GLU A 1 149 ? -24.934 -15.225 27.637 1.00 60.88 149 GLU A CA 1
ATOM 1210 C C . GLU A 1 149 ? -24.608 -16.144 26.445 1.00 60.88 149 GLU A C 1
ATOM 1212 O O . GLU A 1 149 ? -24.932 -17.324 26.493 1.00 60.88 149 GLU A O 1
ATOM 1217 N N . GLU A 1 150 ? -23.953 -15.638 25.395 1.00 61.75 150 GLU A N 1
ATOM 1218 C CA . GLU A 1 150 ? -23.632 -16.396 24.171 1.00 61.75 150 GLU A CA 1
ATOM 1219 C C . GLU A 1 150 ? -22.309 -17.173 24.281 1.00 61.75 150 GLU A C 1
ATOM 1221 O O . GLU A 1 150 ? -22.019 -18.046 23.462 1.00 61.75 150 GLU A O 1
ATOM 1226 N N . PHE A 1 151 ? -21.505 -16.891 25.311 1.00 61.38 151 PHE A N 1
ATOM 1227 C CA . PHE A 1 151 ? -20.305 -17.667 25.603 1.00 61.38 151 PHE A CA 1
ATOM 1228 C C . PHE A 1 151 ? -20.678 -19.003 26.258 1.00 61.38 151 PHE A C 1
ATOM 1230 O O . PHE A 1 151 ? -21.512 -19.007 27.165 1.00 61.38 151 PHE A O 1
ATOM 1237 N N . PRO A 1 152 ? -20.054 -20.131 25.861 1.00 58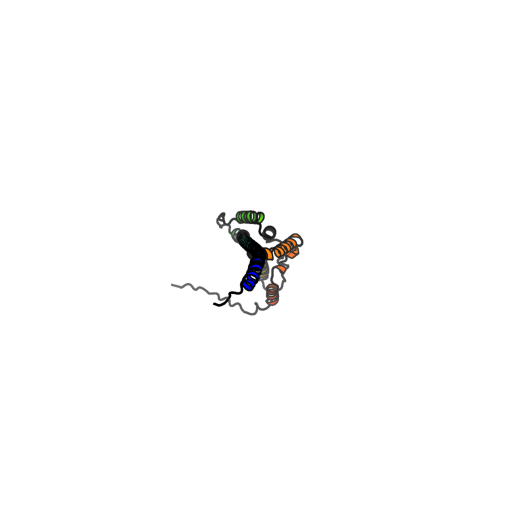.47 152 PRO A N 1
ATOM 1238 C CA . PRO A 1 152 ? -20.392 -21.446 26.394 1.00 58.47 152 PRO A CA 1
ATOM 1239 C C . PRO A 1 152 ? -20.246 -21.476 27.923 1.00 58.47 152 PRO A C 1
ATOM 1241 O O . PRO A 1 152 ? -19.143 -21.427 28.470 1.00 58.47 152 PRO A O 1
ATOM 1244 N N . ASP A 1 153 ? -21.382 -21.555 28.616 1.00 52.91 153 ASP A N 1
ATOM 1245 C CA . ASP A 1 153 ? -21.471 -21.566 30.074 1.00 52.91 153 ASP A CA 1
ATOM 1246 C C . ASP A 1 153 ? -21.032 -22.934 30.616 1.00 52.91 153 ASP A C 1
ATOM 1248 O O . ASP A 1 153 ? -21.830 -23.850 30.791 1.00 52.91 153 ASP A O 1
ATOM 1252 N N . LYS A 1 154 ? -19.731 -23.101 30.878 1.00 51.62 154 LYS A N 1
ATOM 1253 C CA . LYS A 1 154 ? -19.218 -24.269 31.624 1.00 51.62 154 LYS A CA 1
ATOM 1254 C C . LYS A 1 154 ? -18.683 -23.934 33.020 1.00 51.62 154 LYS A C 1
ATOM 1256 O O . LYS A 1 154 ? -18.292 -24.839 33.746 1.00 51.62 154 LYS A O 1
ATOM 1261 N N . ARG A 1 155 ? -18.677 -22.657 33.433 1.00 48.22 155 ARG A N 1
ATOM 1262 C CA . ARG A 1 155 ? -18.076 -22.198 34.708 1.00 48.22 155 ARG A CA 1
ATOM 1263 C C . ARG A 1 155 ? -19.069 -21.889 35.838 1.00 48.22 155 ARG A C 1
ATOM 1265 O O . ARG A 1 155 ? -18.660 -21.342 36.857 1.00 48.22 155 ARG A O 1
ATOM 1272 N N . LEU A 1 156 ? -20.346 -22.254 35.709 1.00 44.34 156 LEU A N 1
ATOM 1273 C CA . LEU A 1 156 ? -21.374 -21.979 36.730 1.00 44.34 156 LEU A CA 1
ATOM 1274 C C . LEU A 1 156 ? -21.186 -22.723 38.073 1.00 44.34 156 LEU A C 1
ATOM 1276 O O . LEU A 1 156 ? -21.984 -22.528 38.982 1.00 44.34 156 LEU A O 1
ATOM 1280 N N . THR A 1 157 ? -20.138 -23.532 38.253 1.00 44.41 157 THR A N 1
ATOM 1281 C CA . THR A 1 157 ? -19.855 -24.216 39.528 1.00 44.41 157 THR A CA 1
ATOM 1282 C C . THR A 1 157 ? -18.926 -23.463 40.484 1.00 44.41 157 THR A C 1
ATOM 1284 O O . THR A 1 157 ? -18.781 -23.893 41.624 1.00 44.41 157 THR A O 1
ATOM 1287 N N . SER A 1 158 ? -18.333 -22.326 40.105 1.00 43.28 158 SER A N 1
ATOM 1288 C CA . SER A 1 158 ? -17.603 -21.476 41.058 1.00 43.28 158 SER A CA 1
ATOM 1289 C C . SER A 1 158 ? -18.035 -20.020 40.912 1.00 43.28 158 SER A C 1
ATOM 1291 O O . SER A 1 158 ? -18.260 -19.544 39.803 1.00 43.28 158 SER A O 1
ATOM 1293 N N . GLY A 1 159 ? -18.167 -19.289 42.023 1.00 48.59 159 GLY A N 1
ATOM 1294 C CA . GLY A 1 159 ? -18.639 -17.892 42.093 1.00 48.59 159 GLY A CA 1
ATOM 1295 C C . GLY A 1 159 ? -17.808 -16.840 41.329 1.00 48.59 159 GLY A C 1
ATOM 1296 O O . GLY A 1 159 ? -17.914 -15.654 41.610 1.00 48.59 159 GLY A O 1
ATOM 1297 N N . LEU A 1 160 ? -16.988 -17.261 40.362 1.00 51.16 160 LEU A N 1
ATOM 1298 C CA . LEU A 1 160 ? -16.127 -16.478 39.476 1.00 51.16 160 LEU A CA 1
ATOM 1299 C C . LEU A 1 160 ? -16.685 -16.358 38.037 1.00 51.16 160 LEU A C 1
ATOM 1301 O O . LEU A 1 160 ? -16.019 -15.814 37.162 1.00 51.16 160 LEU A O 1
ATOM 1305 N N . GLY A 1 161 ? -17.902 -16.833 37.746 1.00 49.28 161 GLY A N 1
ATOM 1306 C CA . GLY A 1 161 ? -18.481 -16.813 36.387 1.00 49.28 161 GLY A CA 1
ATOM 1307 C C . GLY A 1 161 ? -18.551 -15.425 35.717 1.00 49.28 161 GLY A C 1
ATOM 1308 O O . GLY A 1 161 ? -18.410 -15.317 34.497 1.00 49.28 161 GLY A O 1
ATOM 1309 N N . GLY A 1 162 ? -18.685 -14.349 36.502 1.00 56.59 162 GLY A N 1
ATOM 1310 C CA . GLY A 1 162 ? -18.690 -12.970 35.996 1.00 56.59 162 GLY A CA 1
ATOM 1311 C C . GLY A 1 162 ? -17.330 -12.479 35.476 1.00 56.59 162 GLY A C 1
ATOM 1312 O O . GLY A 1 162 ? -17.283 -11.688 34.529 1.00 56.59 162 GLY A O 1
ATOM 1313 N N . THR A 1 163 ? -16.214 -12.972 36.030 1.00 62.94 163 THR A N 1
ATOM 1314 C CA . THR A 1 163 ? -14.866 -12.564 35.595 1.00 62.94 163 THR A CA 1
ATOM 1315 C C . THR A 1 163 ? -14.478 -13.234 34.283 1.00 62.94 163 THR A C 1
ATOM 1317 O O . THR A 1 163 ? -13.896 -12.587 33.419 1.00 62.94 163 THR A O 1
ATOM 1320 N N . TRP A 1 164 ? -14.876 -14.491 34.063 1.00 64.00 164 TRP A N 1
ATOM 1321 C CA . TRP A 1 164 ? -14.558 -15.201 32.820 1.00 64.00 164 TRP A CA 1
ATOM 1322 C C . TRP A 1 164 ? -15.251 -14.605 31.588 1.00 64.00 164 TRP A C 1
ATOM 1324 O O . TRP A 1 164 ? -14.583 -14.340 30.591 1.00 64.00 164 TRP A O 1
ATOM 1334 N N . LYS A 1 165 ? -16.558 -14.320 31.664 1.00 65.06 165 LYS A N 1
ATOM 1335 C CA . LYS A 1 165 ? -17.312 -13.701 30.554 1.00 65.06 165 LYS A CA 1
ATOM 1336 C C . LYS A 1 165 ? -16.760 -12.312 30.204 1.00 65.06 165 LYS A C 1
ATOM 1338 O O . LYS A 1 165 ? -16.622 -11.965 29.032 1.00 65.06 165 LYS A O 1
ATOM 1343 N N . SER A 1 166 ? -16.376 -11.543 31.224 1.00 66.88 166 SER A N 1
ATOM 1344 C CA . SER A 1 166 ? -15.723 -10.239 31.053 1.00 66.88 166 SER A CA 1
ATOM 1345 C C . SER A 1 166 ? -14.337 -10.369 30.411 1.00 66.88 166 SER A C 1
ATOM 1347 O O . SER A 1 166 ? -14.009 -9.605 29.505 1.00 66.88 166 SER A O 1
ATOM 1349 N N . ASN A 1 167 ? -13.553 -11.376 30.809 1.00 71.50 167 ASN A N 1
ATOM 1350 C CA . ASN A 1 167 ? -12.250 -11.663 30.210 1.00 71.50 167 ASN A CA 1
ATOM 1351 C C . ASN A 1 167 ? -12.377 -12.068 28.738 1.00 71.50 167 ASN A C 1
ATOM 1353 O O . ASN A 1 167 ? -11.634 -11.546 27.916 1.00 71.50 167 ASN A O 1
ATOM 1357 N N . MET A 1 168 ? -13.347 -12.915 28.375 1.00 70.12 168 MET A N 1
ATOM 1358 C CA . MET A 1 168 ? -13.556 -13.297 26.971 1.00 70.12 168 MET A CA 1
ATOM 1359 C C . MET A 1 168 ? -13.951 -12.113 26.096 1.00 70.12 168 MET A C 1
ATOM 1361 O O . MET A 1 168 ? -13.459 -11.969 24.979 1.00 70.12 168 MET A O 1
ATOM 1365 N N . ARG A 1 169 ? -14.814 -11.234 26.609 1.00 73.81 169 ARG A N 1
ATOM 1366 C CA . ARG A 1 169 ? -15.182 -10.010 25.898 1.00 73.81 169 ARG A CA 1
ATOM 1367 C C . ARG A 1 169 ? -13.966 -9.100 25.694 1.00 73.81 169 ARG A C 1
ATOM 1369 O O . ARG A 1 169 ? -13.793 -8.567 24.603 1.00 73.81 169 ARG A O 1
ATOM 1376 N N . ASN A 1 170 ? -13.119 -8.949 26.713 1.00 76.69 170 ASN A N 1
ATOM 1377 C CA . ASN A 1 170 ? -11.879 -8.173 26.620 1.00 76.69 170 ASN A CA 1
ATOM 1378 C C . ASN A 1 170 ? -10.878 -8.785 25.633 1.00 76.69 170 ASN A C 1
ATOM 1380 O O . ASN A 1 170 ? -10.252 -8.049 24.876 1.00 76.69 170 ASN A O 1
ATOM 1384 N N . GLU A 1 171 ? -10.754 -10.110 25.594 1.00 76.38 171 GLU A N 1
ATOM 1385 C CA . GLU A 1 171 ? -9.904 -10.782 24.611 1.00 76.38 171 GLU A CA 1
ATOM 1386 C C . GLU A 1 171 ? -10.438 -10.628 23.184 1.00 76.38 171 GLU A C 1
ATOM 1388 O O . GLU A 1 171 ? -9.673 -10.303 22.283 1.00 76.38 171 GLU A O 1
ATOM 1393 N N . ALA A 1 172 ? -11.754 -10.734 22.970 1.00 78.00 172 ALA A N 1
ATOM 1394 C CA . ALA A 1 172 ? -12.352 -10.456 21.663 1.00 78.00 172 ALA A CA 1
ATOM 1395 C C . ALA A 1 172 ? -12.081 -9.010 21.198 1.00 78.00 172 ALA A C 1
ATOM 1397 O O . ALA A 1 172 ? -11.818 -8.780 20.018 1.00 78.00 172 ALA A O 1
ATOM 1398 N N . PHE A 1 173 ? -12.091 -8.030 22.116 1.00 80.56 173 PHE A N 1
ATOM 1399 C CA . PHE A 1 173 ? -11.673 -6.655 21.808 1.00 80.56 173 PHE A CA 1
ATOM 1400 C C . PHE A 1 173 ? -10.210 -6.582 21.374 1.00 80.56 173 PHE A C 1
ATOM 1402 O O . PHE A 1 173 ? -9.926 -6.049 20.302 1.00 80.56 173 PHE A O 1
ATOM 1409 N N . ARG A 1 174 ? -9.298 -7.144 22.176 1.00 82.25 174 ARG A N 1
ATOM 1410 C CA . ARG A 1 174 ? -7.857 -7.154 21.877 1.00 82.25 174 ARG A CA 1
ATOM 1411 C C . ARG A 1 174 ? -7.566 -7.805 20.535 1.00 82.25 174 ARG A C 1
ATOM 1413 O O . ARG A 1 174 ? -6.727 -7.315 19.786 1.00 82.25 174 ARG A O 1
ATOM 1420 N N . TRP A 1 175 ? -8.277 -8.880 20.216 1.00 82.38 175 TRP A N 1
ATOM 1421 C CA . TRP A 1 175 ? -8.083 -9.587 18.962 1.00 82.38 175 TRP A CA 1
ATOM 1422 C C . TRP A 1 175 ? -8.568 -8.778 17.759 1.00 82.38 175 TRP A C 1
ATOM 1424 O O . TRP A 1 175 ? -7.848 -8.670 16.767 1.00 82.38 175 TRP A O 1
ATOM 1434 N N . ARG A 1 176 ? -9.739 -8.126 17.856 1.00 84.50 176 ARG A N 1
ATOM 1435 C CA . ARG A 1 176 ? -10.205 -7.192 16.815 1.00 84.50 176 ARG A CA 1
ATOM 1436 C C . ARG A 1 176 ? -9.199 -6.060 16.596 1.00 84.50 176 ARG A C 1
ATOM 1438 O O . ARG A 1 176 ? -8.838 -5.798 15.457 1.00 84.50 176 ARG A O 1
ATOM 1445 N N . GLU A 1 177 ? -8.702 -5.451 17.671 1.00 87.94 177 GLU A N 1
ATOM 1446 C CA . GLU A 1 177 ? -7.682 -4.394 17.603 1.00 87.94 177 GLU A CA 1
ATOM 1447 C C . GLU A 1 177 ? -6.396 -4.885 16.939 1.00 87.94 177 GLU A C 1
ATOM 1449 O O . GLU A 1 177 ? -5.863 -4.225 16.046 1.00 87.94 177 GLU A O 1
ATOM 1454 N N . HIS A 1 178 ? -5.919 -6.067 17.334 1.00 87.81 178 HIS A N 1
ATOM 1455 C CA . HIS A 1 178 ? -4.750 -6.688 16.729 1.00 87.81 178 HIS A CA 1
ATOM 1456 C C . HIS A 1 178 ? -4.955 -6.912 15.228 1.00 87.81 178 HIS A C 1
ATOM 1458 O O . HIS A 1 178 ? -4.090 -6.537 14.442 1.00 87.81 178 HIS A O 1
ATOM 1464 N N . ARG A 1 179 ? -6.110 -7.452 14.816 1.00 89.12 179 ARG A N 1
ATOM 1465 C CA . ARG A 1 179 ? -6.453 -7.664 13.403 1.00 89.12 179 ARG A CA 1
ATOM 1466 C C . ARG A 1 179 ? -6.446 -6.356 12.613 1.00 89.12 179 ARG A C 1
ATOM 1468 O O . ARG A 1 179 ? -5.827 -6.309 11.554 1.00 89.12 179 ARG A O 1
ATOM 1475 N N . THR A 1 180 ? -7.077 -5.296 13.126 1.00 92.19 180 THR A N 1
ATOM 1476 C CA . THR A 1 180 ? -7.074 -3.969 12.486 1.00 92.19 180 THR A CA 1
ATOM 1477 C C . THR A 1 180 ? -5.648 -3.466 12.282 1.00 92.19 180 THR A C 1
ATOM 1479 O O . THR A 1 180 ? -5.266 -3.080 11.178 1.00 92.19 180 THR A O 1
ATOM 1482 N N . MET A 1 181 ? -4.837 -3.497 13.343 1.00 93.75 181 MET A N 1
ATOM 1483 C CA . MET A 1 181 ? -3.462 -2.999 13.303 1.00 93.75 181 MET A CA 1
ATOM 1484 C C . MET A 1 181 ? -2.584 -3.830 12.369 1.00 93.75 181 MET A C 1
ATOM 1486 O O . MET A 1 181 ? -1.782 -3.270 11.623 1.00 93.75 181 MET A O 1
ATOM 1490 N N . GLU A 1 182 ? -2.741 -5.150 12.388 1.00 93.81 182 GLU A N 1
ATOM 1491 C CA . GLU A 1 182 ? -1.971 -6.047 11.537 1.00 93.81 182 GLU A CA 1
ATOM 1492 C C . GLU A 1 182 ? -2.337 -5.873 10.066 1.00 93.81 182 GLU A C 1
ATOM 1494 O O . GLU A 1 182 ? -1.438 -5.754 9.242 1.00 93.81 182 GLU A O 1
ATOM 1499 N N . ARG A 1 183 ? -3.625 -5.714 9.738 1.00 95.25 183 ARG A N 1
ATOM 1500 C CA . ARG A 1 183 ? -4.075 -5.412 8.372 1.00 95.25 183 ARG A CA 1
ATOM 1501 C C . ARG A 1 183 ? -3.443 -4.134 7.822 1.00 95.25 183 ARG A C 1
ATOM 1503 O O . ARG A 1 183 ? -2.987 -4.103 6.683 1.00 95.25 183 ARG A O 1
ATOM 1510 N N . ILE A 1 184 ? -3.390 -3.073 8.631 1.00 97.12 184 ILE A N 1
ATOM 1511 C CA . ILE A 1 184 ? -2.759 -1.812 8.215 1.00 97.12 184 ILE A CA 1
ATOM 1512 C C . ILE A 1 184 ? -1.250 -2.015 7.990 1.00 97.12 184 ILE A C 1
ATOM 1514 O O . ILE A 1 184 ? -0.689 -1.479 7.032 1.00 97.12 184 ILE A O 1
ATOM 1518 N N . ARG A 1 185 ? -0.578 -2.797 8.847 1.00 96.50 185 ARG A N 1
ATOM 1519 C CA . ARG A 1 185 ? 0.855 -3.104 8.697 1.00 96.50 185 ARG A CA 1
ATOM 1520 C C . ARG A 1 185 ? 1.141 -3.923 7.446 1.00 96.50 185 ARG A C 1
ATOM 1522 O O . ARG A 1 185 ? 2.043 -3.554 6.698 1.00 96.50 185 ARG A O 1
ATOM 1529 N N . THR A 1 186 ? 0.407 -5.010 7.226 1.00 96.69 186 THR A N 1
ATOM 1530 C CA . THR A 1 186 ? 0.610 -5.900 6.075 1.00 96.69 186 THR A CA 1
ATOM 1531 C C . THR A 1 186 ? 0.365 -5.157 4.769 1.00 96.69 186 THR A C 1
ATOM 1533 O O . THR A 1 186 ? 1.202 -5.226 3.871 1.00 96.69 186 THR A O 1
ATOM 1536 N N . TRP A 1 187 ? -0.685 -4.335 4.709 1.00 97.25 187 TRP A N 1
ATOM 1537 C CA . TRP A 1 187 ? -0.929 -3.451 3.572 1.00 97.25 187 TRP A CA 1
ATOM 1538 C C . TRP A 1 187 ? 0.202 -2.446 3.340 1.00 97.25 187 TRP A C 1
ATOM 1540 O O . TRP A 1 187 ? 0.634 -2.254 2.208 1.00 97.25 187 TRP A O 1
ATOM 1550 N N . GLY A 1 188 ? 0.741 -1.843 4.403 1.00 95.88 188 GLY A N 1
ATOM 1551 C CA . GLY A 1 188 ? 1.875 -0.924 4.286 1.00 95.88 188 GLY A CA 1
ATOM 1552 C C . GLY A 1 188 ? 3.146 -1.580 3.729 1.00 95.88 188 GLY A C 1
ATOM 1553 O O . GLY A 1 188 ? 3.975 -0.884 3.141 1.00 95.88 188 GLY A O 1
ATOM 1554 N N . LEU A 1 189 ? 3.308 -2.897 3.905 1.00 95.94 189 LEU A N 1
ATOM 1555 C CA . LEU A 1 189 ? 4.446 -3.673 3.401 1.00 95.94 189 LEU A CA 1
ATOM 1556 C C . LEU A 1 189 ? 4.253 -4.152 1.960 1.00 95.94 189 LEU A C 1
ATOM 1558 O O . LEU A 1 189 ? 5.215 -4.124 1.195 1.00 95.94 189 LEU A O 1
ATOM 1562 N N . ASP A 1 190 ? 3.046 -4.598 1.617 1.00 96.00 190 ASP A N 1
ATOM 1563 C CA . ASP A 1 190 ? 2.703 -5.136 0.301 1.00 96.00 190 ASP A CA 1
ATOM 1564 C C . ASP A 1 190 ? 1.244 -4.781 -0.051 1.00 96.00 190 ASP A C 1
ATOM 1566 O O . ASP A 1 190 ? 0.318 -5.571 0.194 1.00 96.00 190 ASP A O 1
ATOM 1570 N N . PRO A 1 191 ? 1.005 -3.569 -0.586 1.00 95.50 191 PRO A N 1
ATOM 1571 C CA . PRO A 1 191 ? -0.343 -3.105 -0.884 1.00 95.50 191 PRO A CA 1
ATOM 1572 C C . PRO A 1 191 ? -0.966 -3.872 -2.053 1.00 95.50 191 PRO A C 1
ATOM 1574 O O . PRO A 1 191 ? -2.167 -4.135 -2.027 1.00 95.50 191 PRO A O 1
ATOM 1577 N N . GLU A 1 192 ? -0.177 -4.282 -3.051 1.00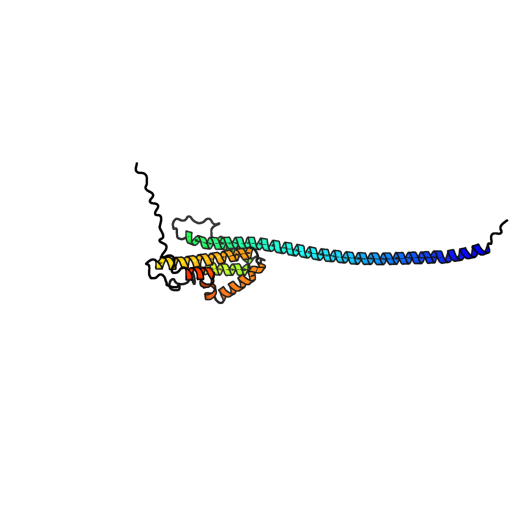 94.31 192 GLU A N 1
ATOM 1578 C CA . GLU A 1 192 ? -0.683 -5.015 -4.220 1.00 94.31 192 GLU A CA 1
ATOM 1579 C C . GLU A 1 192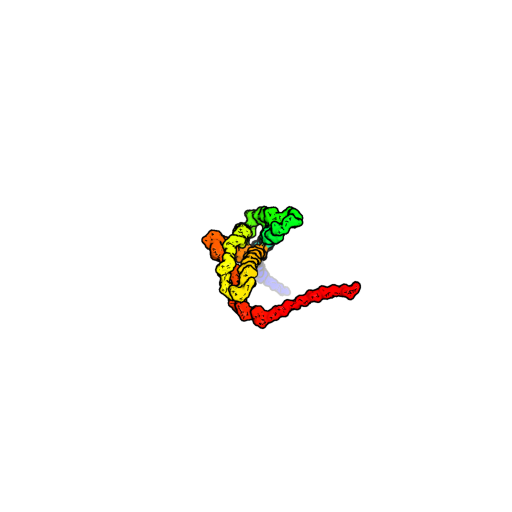 ? -1.269 -6.368 -3.817 1.00 94.31 192 GLU A C 1
ATOM 1581 O O . GLU A 1 192 ? -2.367 -6.720 -4.248 1.00 94.31 192 GLU A O 1
ATOM 1586 N N . ARG A 1 193 ? -0.584 -7.099 -2.931 1.00 94.25 193 ARG A N 1
ATOM 1587 C CA . ARG A 1 193 ? -1.071 -8.390 -2.438 1.00 94.25 193 ARG A CA 1
ATOM 1588 C C . ARG A 1 193 ? -2.181 -8.263 -1.399 1.00 94.25 193 ARG A C 1
ATOM 1590 O O . ARG A 1 193 ? -3.043 -9.137 -1.330 1.00 94.25 193 ARG A O 1
ATOM 1597 N N . SER A 1 194 ? -2.156 -7.215 -0.578 1.00 94.31 194 SER A N 1
ATOM 1598 C CA . SER A 1 194 ? -3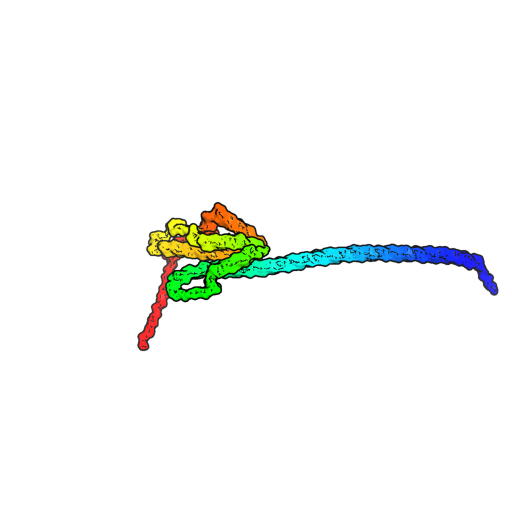.115 -7.051 0.525 1.00 94.31 194 SER A CA 1
ATOM 1599 C C . SER A 1 194 ? -4.456 -6.474 0.070 1.00 94.31 194 SER A C 1
ATOM 1601 O O . SER A 1 194 ? -5.476 -6.760 0.689 1.00 94.31 194 SER A O 1
ATOM 1603 N N . THR A 1 195 ? -4.475 -5.682 -1.007 1.00 96.06 195 THR A N 1
ATOM 1604 C CA . THR A 1 195 ? -5.687 -4.998 -1.494 1.00 96.06 195 THR A CA 1
ATOM 1605 C C . THR A 1 195 ? -6.865 -5.945 -1.748 1.00 96.06 195 THR A C 1
ATOM 1607 O O . THR A 1 195 ? -7.927 -5.675 -1.194 1.00 96.06 195 THR A O 1
ATOM 1610 N N . PRO A 1 196 ? -6.716 -7.074 -2.473 1.00 96.75 196 PRO A N 1
ATOM 1611 C CA . PRO A 1 196 ? -7.841 -7.978 -2.717 1.00 96.75 196 PRO A CA 1
ATOM 1612 C C . PRO A 1 196 ? -8.470 -8.511 -1.424 1.00 96.75 196 PRO A C 1
ATOM 1614 O O . PRO A 1 196 ? -9.686 -8.554 -1.299 1.00 96.75 196 PRO A O 1
ATOM 1617 N N . LEU A 1 197 ? -7.642 -8.842 -0.425 1.00 94.81 197 LEU A N 1
ATOM 1618 C CA . LEU A 1 197 ? -8.119 -9.321 0.876 1.00 94.81 197 LEU A CA 1
ATOM 1619 C C . LEU A 1 197 ? -8.890 -8.230 1.630 1.00 94.81 197 LEU A C 1
ATOM 1621 O O . LEU A 1 197 ? -9.911 -8.504 2.251 1.00 94.81 197 LEU A O 1
ATOM 1625 N N . ILE A 1 198 ? -8.412 -6.985 1.565 1.00 95.75 198 ILE A N 1
ATOM 1626 C CA . ILE A 1 198 ? -9.079 -5.832 2.181 1.00 95.75 198 ILE A CA 1
ATOM 1627 C C . ILE A 1 198 ? -10.419 -5.555 1.499 1.00 95.75 198 ILE A C 1
ATOM 1629 O O . ILE A 1 198 ? -11.394 -5.259 2.186 1.00 95.75 198 ILE A O 1
ATOM 1633 N N . ASP A 1 199 ? -10.474 -5.652 0.171 1.00 96.62 199 ASP A N 1
ATOM 1634 C CA . ASP A 1 199 ? -11.701 -5.464 -0.600 1.00 96.62 199 ASP A CA 1
ATOM 1635 C C . ASP A 1 199 ? -12.737 -6.550 -0.273 1.00 96.62 199 ASP A C 1
ATOM 1637 O O . ASP A 1 199 ? -13.903 -6.226 -0.035 1.00 96.62 199 ASP A O 1
ATOM 1641 N N . ASP A 1 200 ? -12.312 -7.812 -0.171 1.00 94.50 200 ASP A N 1
ATOM 1642 C CA . ASP A 1 200 ? -13.167 -8.932 0.239 1.00 94.50 200 ASP A CA 1
ATOM 1643 C C . ASP A 1 200 ? -13.699 -8.743 1.667 1.00 94.50 200 ASP A C 1
ATOM 1645 O O . ASP A 1 200 ? -14.892 -8.917 1.934 1.00 94.50 200 ASP A O 1
ATOM 1649 N N . GLU A 1 201 ? -12.834 -8.336 2.599 1.00 92.81 201 GLU A N 1
ATOM 1650 C CA . GLU A 1 201 ? -13.221 -8.041 3.978 1.00 92.81 201 GLU A CA 1
ATOM 1651 C C . GLU A 1 201 ? -14.181 -6.852 4.071 1.00 92.81 201 GLU A C 1
ATOM 1653 O O . GLU A 1 201 ? -15.155 -6.901 4.825 1.00 92.81 201 GLU A O 1
ATOM 1658 N N . LEU A 1 202 ? -13.950 -5.798 3.287 1.00 95.31 202 LEU A N 1
ATOM 1659 C CA . LEU A 1 202 ? -14.848 -4.652 3.204 1.00 95.31 202 LEU A CA 1
ATOM 1660 C C . LEU A 1 202 ? -16.205 -5.056 2.625 1.00 95.31 202 LEU A C 1
ATOM 1662 O O . LEU A 1 202 ? -17.241 -4.676 3.172 1.00 95.31 202 LEU A O 1
ATOM 1666 N N . ALA A 1 203 ? -16.223 -5.864 1.566 1.00 94.94 203 ALA A N 1
ATOM 1667 C CA . ALA A 1 203 ? -17.454 -6.408 1.012 1.00 94.94 203 ALA A CA 1
ATOM 1668 C C . ALA A 1 203 ? -18.200 -7.263 2.049 1.00 94.94 203 ALA A C 1
ATOM 1670 O O . ALA A 1 203 ? -19.421 -7.136 2.182 1.00 94.94 203 ALA A O 1
ATOM 1671 N N . LEU A 1 204 ? -17.488 -8.080 2.830 1.00 90.81 204 LEU A N 1
ATOM 1672 C CA . LEU A 1 204 ? -18.074 -8.878 3.907 1.00 90.81 204 LEU A CA 1
ATOM 1673 C C . LEU A 1 204 ? -18.661 -7.988 5.011 1.00 90.81 204 LEU A C 1
ATOM 1675 O O . LEU A 1 204 ? -19.779 -8.244 5.466 1.00 90.81 204 LEU A O 1
ATOM 1679 N N . ALA A 1 205 ? -17.944 -6.933 5.406 1.00 90.69 205 ALA A N 1
ATOM 1680 C CA . ALA A 1 205 ? -18.381 -5.967 6.411 1.00 90.69 205 ALA A CA 1
ATOM 1681 C C . ALA A 1 205 ? -19.638 -5.201 5.977 1.00 90.69 205 ALA A C 1
ATOM 1683 O O . ALA A 1 205 ? -20.525 -4.969 6.798 1.00 90.69 205 ALA A O 1
ATOM 1684 N N . LEU A 1 206 ? -19.741 -4.837 4.697 1.00 92.94 206 LEU A N 1
ATOM 1685 C CA . LEU A 1 206 ? -20.882 -4.095 4.157 1.00 92.94 206 LEU A CA 1
ATOM 1686 C C . LEU A 1 206 ? -22.110 -4.987 3.918 1.00 92.94 206 LEU A C 1
ATOM 1688 O O . LEU A 1 206 ? -23.224 -4.596 4.262 1.00 92.94 206 LEU A O 1
ATOM 1692 N N . ASN A 1 207 ? -21.922 -6.182 3.352 1.00 92.94 207 ASN A N 1
ATOM 1693 C CA . ASN A 1 207 ? -23.031 -7.035 2.905 1.00 92.94 207 ASN A CA 1
ATOM 1694 C C . ASN A 1 207 ? -23.529 -8.001 3.986 1.00 92.94 207 ASN A C 1
ATOM 1696 O O . ASN A 1 207 ? -24.717 -8.306 4.067 1.00 92.94 207 ASN A O 1
ATOM 1700 N N 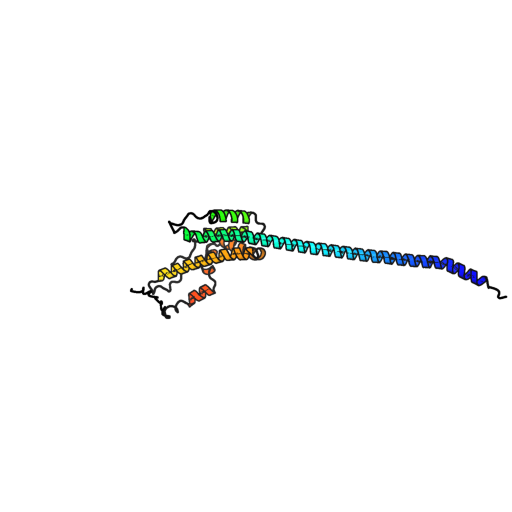. THR A 1 208 ? -22.624 -8.486 4.832 1.00 88.75 208 THR A N 1
ATOM 1701 C CA . THR A 1 208 ? -22.905 -9.502 5.857 1.00 88.75 208 THR A CA 1
ATOM 1702 C C . THR A 1 208 ? -22.233 -9.127 7.174 1.00 88.75 208 THR A C 1
ATOM 1704 O O . THR A 1 208 ? -21.420 -9.887 7.709 1.00 88.75 208 THR A O 1
ATOM 1707 N N . PRO A 1 209 ? -22.591 -7.970 7.760 1.00 84.19 209 PRO A N 1
ATOM 1708 C CA . PRO A 1 209 ? -21.903 -7.460 8.937 1.00 84.19 209 PRO A CA 1
ATOM 1709 C C . PRO A 1 209 ? -21.974 -8.440 10.117 1.00 84.19 209 PRO A C 1
ATOM 1711 O O . PRO A 1 209 ? -21.001 -8.595 10.839 1.00 84.19 209 PRO A O 1
ATOM 1714 N N . ASN A 1 210 ? -23.071 -9.183 10.299 1.00 81.88 210 ASN A N 1
ATOM 1715 C CA . ASN A 1 210 ? -23.159 -10.178 11.381 1.00 81.88 210 ASN A CA 1
ATOM 1716 C C . ASN A 1 210 ? -22.090 -11.276 11.285 1.00 81.88 210 ASN A C 1
ATOM 1718 O O . ASN A 1 210 ? -21.637 -11.748 12.318 1.00 81.88 210 ASN A O 1
ATOM 1722 N N . VAL A 1 211 ? -21.686 -11.651 10.069 1.00 81.88 211 VAL A N 1
ATOM 1723 C CA . VAL A 1 211 ? -20.609 -12.621 9.837 1.00 81.88 211 VAL A CA 1
ATOM 1724 C C . VAL A 1 211 ? -19.258 -11.949 10.052 1.00 81.88 211 VAL A C 1
ATOM 1726 O O . VAL A 1 211 ? -18.429 -12.462 10.792 1.00 81.88 211 VAL A O 1
ATOM 1729 N N . PHE A 1 212 ? -19.051 -10.762 9.477 1.00 83.94 212 PHE A N 1
ATOM 1730 C CA . PHE A 1 212 ? -17.791 -10.026 9.616 1.00 83.94 212 PHE A CA 1
ATOM 1731 C C . PHE A 1 212 ? -17.432 -9.708 11.078 1.00 83.94 212 PHE A C 1
ATOM 1733 O O . PHE A 1 212 ? -16.266 -9.782 11.470 1.00 83.94 212 PHE A O 1
ATOM 1740 N N . TRP A 1 213 ? -18.436 -9.351 11.884 1.00 79.44 213 TRP A N 1
ATOM 1741 C CA . TRP A 1 213 ? -18.275 -9.027 13.300 1.00 79.44 213 TRP A CA 1
ATOM 1742 C C . TRP A 1 213 ? -18.333 -10.257 14.213 1.00 79.44 213 TRP A C 1
ATOM 1744 O O . TRP A 1 213 ? -18.127 -10.103 15.417 1.00 79.44 213 TRP A O 1
ATOM 1754 N N . ASP A 1 214 ? -18.602 -11.464 13.710 1.00 76.38 214 ASP A N 1
ATOM 1755 C CA . ASP A 1 214 ? -18.661 -12.642 14.576 1.00 76.38 214 ASP A CA 1
ATOM 1756 C C . ASP A 1 214 ? -17.288 -12.884 15.218 1.00 76.38 214 ASP A C 1
ATOM 1758 O O . ASP A 1 214 ? -16.276 -13.102 14.549 1.00 76.38 214 ASP A O 1
ATOM 1762 N N . TYR A 1 215 ? -17.249 -12.841 16.549 1.00 67.12 215 TYR A N 1
ATOM 1763 C CA . TYR A 1 215 ? -16.026 -13.034 17.321 1.00 67.12 215 TYR A CA 1
ATOM 1764 C C . TYR A 1 215 ? -15.419 -14.425 17.108 1.00 67.12 215 TYR A C 1
ATOM 1766 O O . TYR A 1 215 ? -14.227 -14.608 17.329 1.00 67.12 215 TYR A O 1
ATOM 1774 N N . ARG A 1 216 ? -16.218 -15.406 16.672 1.00 65.31 216 ARG A N 1
ATOM 1775 C CA . ARG A 1 216 ? -15.740 -16.756 16.356 1.00 65.31 216 ARG A CA 1
ATOM 1776 C C . ARG A 1 216 ? -14.799 -16.760 15.156 1.00 65.31 216 ARG A C 1
ATOM 1778 O O . ARG A 1 216 ? -13.897 -17.580 15.117 1.00 65.31 216 ARG A O 1
ATOM 1785 N N . HIS A 1 217 ? -14.943 -15.806 14.236 1.00 62.66 217 HIS A N 1
ATOM 1786 C CA . HIS A 1 217 ? -13.970 -15.573 13.165 1.00 62.66 217 HIS A CA 1
ATOM 1787 C C . HIS A 1 217 ? -12.781 -14.714 13.615 1.00 62.66 217 HIS A C 1
ATOM 1789 O O . HIS A 1 217 ? -11.784 -14.617 12.906 1.00 62.66 217 HIS A O 1
ATOM 1795 N N . ALA A 1 218 ? -12.878 -14.089 14.790 1.00 56.47 218 ALA A N 1
ATOM 1796 C CA . ALA A 1 218 ? -11.810 -13.307 15.396 1.00 56.47 218 ALA A CA 1
ATOM 1797 C C . ALA A 1 218 ? -10.911 -14.146 16.313 1.00 56.47 218 ALA A C 1
ATOM 1799 O O . ALA A 1 218 ? -10.097 -13.575 17.018 1.00 56.47 218 ALA A O 1
ATOM 1800 N N . PHE A 1 219 ? -11.038 -15.470 16.352 1.00 61.06 219 PHE A N 1
ATOM 1801 C CA . PHE A 1 219 ? -10.100 -16.318 17.079 1.00 61.06 219 PHE A CA 1
ATOM 1802 C C . PHE A 1 219 ? -9.476 -17.322 16.109 1.00 61.06 219 PHE A C 1
ATOM 1804 O O . PHE A 1 219 ? -10.203 -17.928 15.325 1.00 61.06 219 PHE A O 1
ATOM 1811 N N . PRO A 1 220 ? -8.150 -17.534 16.148 1.00 61.44 220 PRO A N 1
ATOM 1812 C CA . PRO A 1 220 ? -7.538 -18.669 15.481 1.00 61.44 220 PRO A CA 1
ATOM 1813 C C . PRO A 1 220 ? -8.192 -19.949 15.991 1.00 61.44 220 PRO A C 1
ATOM 1815 O O . PRO A 1 220 ? -8.434 -20.066 17.195 1.00 61.44 220 PRO A O 1
ATOM 1818 N N . ASP A 1 221 ? -8.395 -20.931 15.115 1.00 62.12 221 ASP A N 1
ATOM 1819 C CA . ASP A 1 221 ? -8.947 -22.238 15.497 1.00 62.12 221 ASP A CA 1
ATOM 1820 C C . ASP A 1 221 ? -8.187 -22.863 16.678 1.00 62.12 221 ASP A C 1
ATOM 1822 O O . ASP A 1 221 ? -8.780 -23.540 17.508 1.00 62.12 221 ASP A O 1
ATOM 1826 N N . GLN A 1 222 ? -6.889 -22.568 16.808 1.00 56.00 222 GLN A N 1
ATOM 1827 C CA . GLN A 1 222 ? -6.045 -22.980 17.934 1.00 56.00 222 GLN A CA 1
ATOM 1828 C C . GLN A 1 222 ? -6.418 -22.312 19.260 1.00 56.00 222 GLN A C 1
ATOM 1830 O O . GLN A 1 222 ? -6.430 -22.985 20.280 1.00 56.00 222 GLN A O 1
ATOM 1835 N N . VAL A 1 223 ? -6.756 -21.020 19.261 1.00 58.59 223 VAL A N 1
ATOM 1836 C CA . VAL A 1 223 ? -7.194 -20.303 20.470 1.00 58.59 223 VAL A CA 1
ATOM 1837 C C . VAL A 1 223 ? -8.581 -20.790 20.875 1.00 58.59 223 VAL A C 1
ATOM 1839 O O . VAL A 1 223 ? -8.835 -21.027 22.050 1.00 58.59 223 VAL A O 1
ATOM 1842 N N . LEU A 1 224 ? -9.466 -21.025 19.900 1.00 58.12 224 LEU A N 1
ATOM 1843 C CA . LEU A 1 224 ? -10.754 -21.666 20.161 1.00 58.12 224 LEU A CA 1
ATOM 1844 C C . LEU A 1 224 ? -10.572 -23.086 20.707 1.00 58.12 224 LEU A C 1
ATOM 1846 O O . LEU A 1 224 ? -11.243 -23.437 21.670 1.00 58.12 224 LEU A O 1
ATOM 1850 N N . ALA A 1 225 ? -9.660 -23.882 20.144 1.00 57.09 225 ALA A N 1
ATOM 1851 C CA . ALA A 1 225 ? -9.385 -25.249 20.581 1.00 57.09 225 ALA A CA 1
ATOM 1852 C C . ALA A 1 225 ? -8.754 -25.299 21.978 1.00 57.09 225 ALA A C 1
ATOM 1854 O O . ALA A 1 225 ? -9.262 -26.016 22.833 1.00 57.09 225 ALA A O 1
ATOM 1855 N N . GLU A 1 226 ? -7.728 -24.493 22.253 1.00 56.34 226 GLU A N 1
ATOM 1856 C CA . GLU A 1 226 ? -7.095 -24.375 23.573 1.00 56.34 226 GLU A CA 1
ATOM 1857 C C . GLU A 1 226 ? -8.120 -23.925 24.622 1.00 56.34 226 GLU A C 1
ATOM 1859 O O . GLU A 1 226 ? -8.189 -24.478 25.716 1.00 56.34 226 GLU A O 1
ATOM 1864 N N . TRP A 1 227 ? -9.015 -22.998 24.274 1.00 57.25 227 TRP A N 1
ATOM 1865 C CA . TRP A 1 227 ? -10.057 -22.527 25.189 1.00 57.25 227 TRP A CA 1
ATOM 1866 C C . TRP A 1 227 ? -11.217 -23.516 25.362 1.00 57.25 227 TRP A C 1
ATOM 1868 O O . TRP A 1 227 ? -11.898 -23.487 26.393 1.00 57.25 227 TRP A O 1
ATOM 1878 N N . VAL A 1 228 ? -11.443 -24.396 24.384 1.00 54.88 228 VAL A N 1
ATOM 1879 C CA . VAL A 1 228 ? -12.390 -25.518 24.467 1.00 54.88 228 VAL A CA 1
ATOM 1880 C C . VAL A 1 228 ? -11.790 -26.693 25.256 1.00 54.88 228 VAL A C 1
ATOM 1882 O O . VAL A 1 228 ? -12.531 -27.356 25.989 1.00 54.88 228 VAL A O 1
ATOM 1885 N N . GLU A 1 229 ? -10.475 -26.926 25.173 1.00 48.88 229 GLU A N 1
ATOM 1886 C CA . GLU A 1 229 ? -9.764 -28.053 25.797 1.00 48.88 229 GLU A CA 1
ATOM 1887 C C . GLU A 1 229 ? -9.262 -27.781 27.229 1.00 48.88 229 GLU A C 1
ATOM 1889 O O . GLU A 1 229 ? -9.338 -28.683 28.068 1.00 48.88 229 GLU A O 1
ATOM 1894 N N . ASP A 1 230 ? -8.848 -26.556 27.582 1.00 45.75 230 ASP A N 1
ATOM 1895 C CA . ASP A 1 230 ? -8.388 -26.207 28.946 1.00 45.75 230 ASP A CA 1
ATOM 1896 C C . ASP A 1 230 ? -9.523 -26.043 29.976 1.00 45.75 230 ASP A C 1
ATOM 1898 O O . ASP A 1 230 ? -9.309 -25.708 31.150 1.00 45.75 230 ASP A O 1
ATOM 1902 N N . ALA A 1 231 ? -10.757 -26.340 29.571 1.00 44.03 231 ALA A N 1
ATOM 1903 C CA . ALA A 1 231 ? -11.946 -26.237 30.402 1.00 44.03 231 ALA A CA 1
ATOM 1904 C C . ALA A 1 231 ? -12.009 -27.197 31.621 1.00 44.03 231 ALA A C 1
ATOM 1906 O O . ALA A 1 231 ? -12.930 -27.020 32.423 1.00 44.03 231 ALA A O 1
ATOM 1907 N N . PRO A 1 232 ? -11.081 -28.162 31.848 1.00 43.44 232 PRO A N 1
ATOM 1908 C CA . PRO A 1 232 ? -10.994 -28.815 33.159 1.00 43.44 232 PRO A CA 1
ATOM 1909 C C . PRO A 1 232 ? -9.572 -29.222 33.623 1.00 43.44 232 PRO A C 1
ATOM 1911 O O . PRO A 1 232 ? -9.408 -30.312 34.168 1.00 43.44 232 PRO A O 1
ATOM 1914 N N . LYS A 1 233 ? -8.522 -28.400 33.455 1.00 41.84 233 LYS A N 1
ATOM 1915 C CA . LYS A 1 233 ? -7.194 -28.706 34.065 1.00 41.84 233 LYS A CA 1
ATOM 1916 C C . LYS A 1 233 ? -6.658 -27.665 35.051 1.00 41.84 233 LYS A C 1
ATOM 1918 O O . LYS A 1 233 ? -5.796 -27.987 35.865 1.00 41.84 233 LYS A O 1
ATOM 1923 N N . ALA A 1 234 ? -7.211 -26.453 35.065 1.00 40.12 234 ALA A N 1
ATOM 1924 C CA . ALA A 1 234 ? -6.757 -25.392 35.967 1.00 40.12 234 ALA A CA 1
ATOM 1925 C C . ALA A 1 234 ? -7.308 -25.483 37.409 1.00 40.12 234 ALA A C 1
ATOM 1927 O O . ALA A 1 234 ? -6.857 -24.729 38.263 1.00 40.12 234 ALA A O 1
ATOM 1928 N N . SER A 1 235 ? -8.250 -26.391 37.718 1.00 39.47 235 SER A N 1
ATOM 1929 C CA . SER A 1 235 ? -8.792 -26.533 39.087 1.00 39.47 235 SER A CA 1
ATOM 1930 C C . SER A 1 235 ? -8.116 -27.617 39.940 1.00 39.47 235 SER A C 1
ATOM 1932 O O . SER A 1 235 ? -8.507 -27.796 41.090 1.00 39.47 235 SER A O 1
ATOM 1934 N N . SER A 1 236 ? -7.122 -28.341 39.412 1.00 38.56 236 SER A N 1
ATOM 1935 C CA . SER A 1 236 ? -6.373 -29.371 40.156 1.00 38.56 236 SER A CA 1
ATOM 1936 C C . SER A 1 236 ? -4.898 -29.031 40.383 1.00 38.56 236 SER A C 1
ATOM 1938 O O . SER A 1 236 ? -4.235 -29.695 41.177 1.00 38.56 236 SER A O 1
ATOM 1940 N N . ARG A 1 237 ? -4.376 -27.967 39.761 1.00 36.34 237 ARG A N 1
ATOM 1941 C CA . ARG A 1 237 ? -3.107 -27.361 40.178 1.00 36.34 237 ARG A CA 1
ATOM 1942 C C . ARG A 1 237 ? -3.416 -26.216 41.122 1.00 36.34 237 ARG A C 1
ATOM 1944 O O . ARG A 1 237 ? -3.799 -25.137 40.683 1.00 36.34 237 ARG A O 1
ATOM 1951 N N . GLY A 1 238 ? -3.274 -26.489 42.418 1.00 32.47 238 GLY A N 1
ATOM 1952 C CA . GLY A 1 238 ? -3.270 -25.464 43.450 1.00 32.47 238 GLY A CA 1
ATOM 1953 C C . GLY A 1 238 ? -2.385 -24.306 43.009 1.00 32.47 238 GLY A C 1
ATOM 1954 O O . GLY A 1 238 ? -1.175 -24.460 42.851 1.00 32.47 238 GLY A O 1
ATOM 1955 N N . ILE A 1 239 ? -3.011 -23.159 42.762 1.00 30.88 239 ILE A N 1
ATOM 1956 C CA . ILE A 1 239 ? -2.304 -21.894 42.680 1.00 30.88 239 ILE A CA 1
ATOM 1957 C C . ILE A 1 239 ? -1.853 -21.627 44.110 1.00 30.88 239 ILE A C 1
ATOM 1959 O O . ILE A 1 239 ? -2.616 -21.123 44.934 1.00 30.88 239 ILE A O 1
ATOM 1963 N N . THR A 1 240 ? -0.620 -22.008 44.422 1.00 31.52 240 THR A N 1
ATOM 1964 C CA . THR A 1 240 ? 0.104 -21.442 45.552 1.00 31.52 240 THR A CA 1
ATOM 1965 C C . THR A 1 240 ? 0.322 -19.975 45.200 1.00 31.52 240 THR A C 1
ATOM 1967 O O . THR A 1 240 ? 1.287 -19.611 44.532 1.00 31.52 240 THR A O 1
ATOM 1970 N N . VAL A 1 241 ? -0.638 -19.127 45.567 1.00 31.97 241 VAL A N 1
ATOM 1971 C CA . VAL A 1 241 ? -0.422 -17.685 45.611 1.00 31.97 241 VAL A CA 1
ATOM 1972 C C . VAL A 1 241 ? 0.617 -17.486 46.705 1.00 31.97 241 VAL A C 1
ATOM 1974 O O . VAL A 1 241 ? 0.305 -17.577 47.890 1.00 31.97 241 VAL A O 1
ATOM 1977 N N . GLY A 1 242 ? 1.871 -17.292 46.302 1.00 28.48 242 GLY A N 1
ATOM 1978 C CA . GLY A 1 242 ? 2.903 -16.767 47.179 1.00 28.48 242 GLY A CA 1
ATOM 1979 C C . GLY A 1 242 ? 2.485 -15.366 47.603 1.00 28.48 242 GLY A C 1
ATOM 1980 O O . GLY A 1 242 ? 2.771 -14.392 46.914 1.00 28.48 242 GLY A O 1
ATOM 1981 N N . VAL A 1 243 ? 1.753 -15.279 48.711 1.00 29.56 243 VAL A N 1
ATOM 1982 C CA . VAL A 1 243 ? 1.590 -14.041 49.461 1.00 29.56 243 VAL A CA 1
ATOM 1983 C C . VAL A 1 243 ? 2.965 -13.744 50.043 1.00 29.56 243 VAL A C 1
ATOM 1985 O O . VAL A 1 243 ? 3.372 -14.342 51.035 1.00 29.56 243 VAL A O 1
ATOM 1988 N N . VAL A 1 244 ? 3.712 -12.857 49.390 1.00 32.47 244 VAL A N 1
ATOM 1989 C CA . VAL A 1 244 ? 4.853 -12.198 50.024 1.00 32.47 244 VAL A CA 1
ATOM 1990 C C . VAL A 1 244 ? 4.251 -11.238 51.044 1.00 32.47 244 VAL A C 1
ATOM 1992 O O . VAL A 1 244 ? 3.841 -10.128 50.708 1.00 32.47 244 VAL A O 1
ATOM 1995 N N . VAL A 1 245 ? 4.112 -11.717 52.280 1.00 33.44 245 VAL A N 1
ATOM 1996 C CA . VAL A 1 245 ? 3.897 -10.863 53.445 1.00 33.44 245 VAL A CA 1
ATOM 1997 C C . VAL A 1 245 ? 5.185 -10.066 53.604 1.00 33.44 245 VAL A C 1
ATOM 1999 O O . VAL A 1 245 ? 6.235 -10.617 53.917 1.00 33.44 245 VAL A O 1
ATOM 2002 N N . ASN A 1 246 ? 5.116 -8.779 53.284 1.00 33.03 246 ASN A N 1
ATOM 2003 C CA . ASN A 1 246 ? 6.190 -7.842 53.559 1.00 33.03 246 ASN A CA 1
ATOM 2004 C C . ASN A 1 246 ? 6.077 -7.483 55.047 1.00 33.03 246 ASN A C 1
ATOM 2006 O O . ASN A 1 246 ? 5.323 -6.579 55.409 1.00 33.03 246 ASN A O 1
ATOM 2010 N N . GLU A 1 247 ? 6.728 -8.261 55.910 1.00 35.31 247 GLU A N 1
ATOM 2011 C CA . GLU A 1 247 ? 6.935 -7.880 57.307 1.00 35.31 247 GLU A CA 1
ATOM 2012 C C . GLU A 1 247 ? 7.915 -6.702 57.312 1.00 35.31 247 GLU A C 1
ATOM 2014 O O . GLU A 1 247 ? 9.065 -6.820 56.886 1.00 35.31 247 GLU A O 1
ATOM 2019 N N . GLY A 1 248 ? 7.416 -5.526 57.699 1.00 36.31 248 GLY A N 1
ATOM 2020 C CA . GLY A 1 248 ? 8.267 -4.378 57.988 1.00 36.31 248 GLY A CA 1
ATOM 2021 C C . GLY A 1 248 ? 9.152 -4.675 59.204 1.00 36.31 248 GLY A C 1
ATOM 2022 O O . GLY A 1 248 ? 8.761 -5.482 60.046 1.00 36.31 248 GLY A O 1
ATOM 2023 N N . PRO A 1 249 ? 10.337 -4.054 59.306 1.00 48.25 249 PRO A N 1
ATOM 2024 C CA . PRO A 1 249 ? 11.175 -4.225 60.478 1.00 48.25 249 PRO A CA 1
ATOM 2025 C C . PRO A 1 249 ? 10.563 -3.464 61.659 1.00 48.25 249 PRO A C 1
ATOM 2027 O O . PRO A 1 249 ? 10.384 -2.247 61.590 1.00 48.25 249 PRO A O 1
ATOM 2030 N N . ASP A 1 250 ? 10.252 -4.199 62.722 1.00 46.31 250 ASP A N 1
ATOM 2031 C CA . ASP A 1 250 ? 10.167 -3.651 64.072 1.00 46.31 250 ASP A CA 1
ATOM 2032 C C . ASP A 1 250 ? 11.595 -3.298 64.523 1.00 46.31 250 ASP A C 1
ATOM 2034 O O . ASP A 1 250 ? 12.402 -4.197 64.762 1.00 46.31 250 ASP A O 1
ATOM 2038 N N . ASP A 1 251 ? 11.912 -2.000 64.514 1.00 48.94 251 ASP A N 1
ATOM 2039 C CA . ASP A 1 251 ? 12.690 -1.253 65.527 1.00 48.94 251 ASP A CA 1
ATOM 2040 C C . ASP A 1 251 ? 12.793 0.240 65.142 1.00 48.94 251 ASP A C 1
ATOM 2042 O O . ASP A 1 251 ? 13.273 0.560 64.026 1.00 48.94 251 ASP A O 1
#

pLDDT: mean 76.88, std 19.36, range [28.48, 97.25]